Protein AF-A0A8J6A3Y2-F1 (afdb_monomer_lite)

pLDDT: mean 79.4, std 17.89, range [30.05, 97.06]

Sequence (210 aa):
MALGQNAMAAPRLRRSVAVYGQYGGHACAGSAFETQLCKPVRGCPIEEGCGERFRCFSGQCISKSLVCNGDSDCEEDSADEDKCEDVENRLSCDIDETPPNIELTGNGYNALTGKFRNRVINTKSFGGQCRKVFSGDGKHYYRLSGNILSYTFQVKINNDFNYEFYNSIWSYVKHTLTIYTSCTSESSFFKSSQSSSNSHASNMSEVLKK

Foldseek 3Di:
DPPPPPPFDWDKDADDDPDADDDPDDGDDDDRIDTHGDDDPDDDDDDDDLVQFDADPVRDTHHPLQQLQPAQPVVPHSPSNPDDPDNPVRHLDPDQAADPPQQQVQWDADPVVRDTHHGDDDFRAQNSHFAWDADPVPRDIHGGRPPDPDDDNDDDDDDDDDDDDDDDDDDDDDDDDDDDDDDDDDDDDDDDDDDDDDDPPPDDDPDPDD

Radius of gyration: 43.84 Å; chains: 1; bounding box: 78×56×135 Å

InterPro domains:
  IPR001862 Membrane attack complex component/perforin/complement C9 [PR00764] (12-28)
  IPR001862 Membrane attack complex component/perforin/complement C9 [PR00764] (54-74)
  IPR002172 Low-density lipoprotein (LDL) receptor class A repeat [PF00057] (50-84)
  IPR002172 Low-density lipoprotein (LDL) receptor class A repeat [PS50068] (49-85)
  IPR002172 Low-density lipoprotein (LDL) receptor class A repeat [SM00192] (49-86)
  IPR002172 Low-density lipoprotein (LDL) receptor class A repeat [cd00112] (54-84)
  IPR023415 Low-density lipoprotein (LDL) receptor class A, conserved site [PS01209] (61-84)
  IPR036055 LDL receptor-like superfamily [G3DSA:4.10.400.10] (51-85)
  IPR036055 LDL receptor-like superfamily [SSF57424] (43-84)

Structure (mmCIF, N/CA/C/O backbone):
data_AF-A0A8J6A3Y2-F1
#
_entry.id   AF-A0A8J6A3Y2-F1
#
loop_
_atom_site.group_PDB
_atom_site.id
_atom_site.type_symbol
_atom_site.label_atom_id
_atom_site.label_alt_id
_atom_site.label_comp_id
_atom_site.label_asym_id
_atom_site.label_entity_id
_atom_site.label_seq_id
_atom_site.pdbx_PDB_ins_code
_atom_site.Cartn_x
_atom_site.Cartn_y
_atom_site.Cartn_z
_atom_site.occupancy
_atom_site.B_iso_or_equiv
_atom_site.auth_seq_id
_atom_site.auth_comp_id
_atom_site.auth_asym_id
_atom_site.auth_atom_id
_atom_site.pdbx_PDB_model_num
ATOM 1 N N . MET A 1 1 ? 11.457 -27.244 -26.367 1.00 30.77 1 MET A N 1
ATOM 2 C CA . MET A 1 1 ? 10.493 -28.162 -25.721 1.00 30.77 1 MET A CA 1
ATOM 3 C C . MET A 1 1 ? 10.001 -27.496 -24.447 1.00 30.77 1 MET A C 1
ATOM 5 O O . MET A 1 1 ? 10.676 -27.575 -23.432 1.00 30.77 1 MET A O 1
ATOM 9 N N . ALA A 1 2 ? 8.889 -26.763 -24.518 1.00 30.05 2 ALA A N 1
ATOM 10 C CA . ALA A 1 2 ? 8.228 -26.266 -23.318 1.00 30.05 2 ALA A CA 1
ATOM 11 C C . ALA A 1 2 ? 7.425 -27.431 -22.735 1.00 30.05 2 ALA A C 1
ATOM 13 O O . ALA A 1 2 ? 6.506 -27.937 -23.379 1.00 30.05 2 ALA A O 1
ATOM 14 N N . LEU A 1 3 ? 7.829 -27.909 -21.560 1.00 31.86 3 LEU A N 1
ATOM 15 C CA . LEU A 1 3 ? 7.030 -28.834 -20.768 1.00 31.86 3 LEU A CA 1
ATOM 16 C C . LEU A 1 3 ? 5.742 -28.097 -20.398 1.00 31.86 3 LEU A C 1
ATOM 18 O O . LEU A 1 3 ? 5.754 -27.213 -19.546 1.00 31.86 3 LEU A O 1
ATOM 22 N N . GLY A 1 4 ? 4.653 -28.426 -21.092 1.00 35.88 4 GLY A N 1
ATOM 23 C CA . GLY A 1 4 ? 3.316 -27.966 -20.752 1.00 35.88 4 GLY A CA 1
ATOM 24 C C . GLY A 1 4 ? 2.972 -28.470 -19.359 1.00 35.88 4 GLY A C 1
ATOM 25 O O . GLY A 1 4 ? 2.573 -29.621 -19.187 1.00 35.88 4 GLY A O 1
ATOM 26 N N . GLN A 1 5 ? 3.171 -27.622 -18.355 1.00 39.22 5 GLN A N 1
ATOM 27 C CA . GLN A 1 5 ? 2.603 -27.833 -17.038 1.00 39.22 5 GLN A CA 1
ATOM 28 C C . GLN A 1 5 ? 1.090 -27.750 -17.219 1.00 39.22 5 GLN A C 1
ATOM 30 O O . GLN A 1 5 ? 0.527 -26.668 -17.371 1.00 39.22 5 GLN A O 1
ATOM 35 N N . ASN A 1 6 ? 0.438 -28.911 -17.283 1.00 41.56 6 ASN A N 1
ATOM 36 C CA . ASN A 1 6 ? -1.011 -29.006 -17.215 1.00 41.56 6 ASN A CA 1
ATOM 37 C C . ASN A 1 6 ? -1.435 -28.427 -15.863 1.00 41.56 6 ASN A C 1
ATOM 39 O O . ASN A 1 6 ? -1.425 -29.128 -14.851 1.00 41.56 6 ASN A O 1
ATOM 43 N N . ALA A 1 7 ? -1.766 -27.136 -15.844 1.00 51.19 7 ALA A N 1
ATOM 44 C CA . ALA A 1 7 ? -2.382 -26.478 -14.709 1.00 51.19 7 ALA A CA 1
ATOM 45 C C . ALA A 1 7 ? -3.742 -27.145 -14.486 1.00 51.19 7 ALA A C 1
ATOM 47 O O . ALA A 1 7 ? -4.735 -26.863 -15.157 1.00 51.19 7 ALA A O 1
ATOM 48 N N . MET A 1 8 ? -3.754 -28.128 -13.593 1.00 53.56 8 MET A N 1
ATOM 49 C CA . MET A 1 8 ? -4.934 -28.916 -13.295 1.00 53.56 8 MET A CA 1
ATOM 50 C C . MET A 1 8 ? -5.845 -28.047 -12.430 1.00 53.56 8 MET A C 1
ATOM 52 O O . MET A 1 8 ? -5.637 -27.900 -11.227 1.00 53.56 8 MET A O 1
ATOM 56 N N . ALA A 1 9 ? -6.827 -27.405 -13.061 1.00 60.16 9 ALA 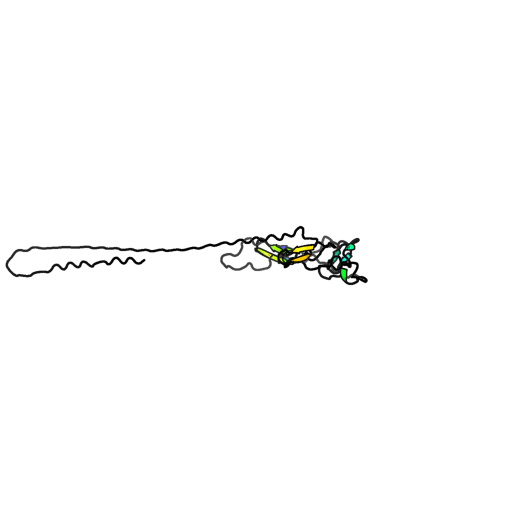A N 1
ATOM 57 C CA . ALA A 1 9 ? -7.891 -26.737 -12.330 1.00 60.16 9 ALA A CA 1
ATOM 58 C C . ALA A 1 9 ? -8.601 -27.792 -11.473 1.00 60.16 9 ALA A C 1
ATOM 60 O O . ALA A 1 9 ? -9.009 -28.829 -11.985 1.00 60.16 9 ALA A O 1
ATOM 61 N N . ALA A 1 10 ? -8.716 -27.551 -10.172 1.00 67.38 10 ALA A N 1
ATOM 62 C CA . ALA A 1 10 ? -9.377 -28.455 -9.242 1.00 67.38 10 ALA A CA 1
ATOM 63 C C . ALA A 1 10 ? -10.645 -27.769 -8.705 1.00 67.38 10 ALA A C 1
ATOM 65 O O . ALA A 1 10 ? -10.548 -26.641 -8.206 1.00 67.38 10 ALA A O 1
ATOM 66 N N . PRO A 1 11 ? -11.847 -28.366 -8.823 1.00 78.00 11 PRO A N 1
ATOM 67 C CA . PRO A 1 11 ? -13.068 -27.813 -8.268 1.00 78.00 11 PRO A CA 1
ATOM 68 C C . PRO A 1 11 ? -12.898 -27.642 -6.769 1.00 78.00 11 PRO A C 1
ATOM 70 O O . PRO A 1 11 ? -12.490 -28.558 -6.052 1.00 78.00 11 PRO A O 1
ATOM 73 N N . ARG A 1 12 ? -13.242 -26.442 -6.313 1.00 85.69 12 ARG A N 1
ATOM 74 C CA . ARG A 1 12 ? -13.223 -26.083 -4.906 1.00 85.69 12 ARG A CA 1
ATOM 75 C C . ARG A 1 12 ? -14.655 -26.081 -4.392 1.00 85.69 12 ARG A C 1
ATOM 77 O O . ARG A 1 12 ? -15.399 -25.125 -4.615 1.00 85.69 12 ARG A O 1
ATOM 84 N N . LEU A 1 13 ? -15.049 -27.163 -3.729 1.00 90.25 13 LEU A N 1
ATOM 85 C CA . LEU A 1 13 ? -16.330 -27.244 -3.036 1.00 90.25 13 LEU A CA 1
ATOM 86 C C . LEU A 1 13 ? -16.262 -26.332 -1.811 1.00 90.25 13 LEU A C 1
ATOM 88 O O . LEU A 1 13 ? -15.322 -26.407 -1.019 1.00 90.25 13 LEU A O 1
ATOM 92 N N . ARG A 1 14 ? -17.240 -25.435 -1.674 1.00 94.19 14 ARG A N 1
ATOM 93 C CA . ARG A 1 14 ? -17.360 -24.520 -0.532 1.00 94.19 14 ARG A CA 1
ATOM 94 C C . ARG A 1 14 ? -18.538 -24.942 0.333 1.00 94.19 14 ARG A C 1
ATOM 96 O O . ARG A 1 14 ? -19.601 -25.252 -0.200 1.00 94.19 14 ARG A O 1
ATOM 103 N N . ARG A 1 15 ? -18.374 -24.882 1.652 1.00 93.00 15 ARG A N 1
ATOM 104 C CA . ARG A 1 15 ? -19.479 -25.023 2.611 1.00 93.00 15 ARG A CA 1
ATOM 105 C C . ARG A 1 15 ? -19.670 -23.736 3.404 1.00 93.00 15 ARG A C 1
ATOM 107 O O . ARG A 1 15 ? -18.708 -23.023 3.676 1.00 93.00 15 ARG A O 1
ATOM 114 N N . SER A 1 16 ? -20.910 -23.445 3.776 1.00 94.00 16 SER A N 1
ATOM 115 C CA . SER A 1 16 ? -21.261 -22.331 4.658 1.00 94.00 16 SER A CA 1
ATOM 116 C C . SER A 1 16 ? -21.532 -22.835 6.070 1.00 94.00 16 SER A C 1
ATOM 118 O O . SER A 1 16 ? -22.144 -23.886 6.252 1.00 94.00 16 SER A O 1
ATOM 120 N N . VAL A 1 17 ? -21.114 -22.066 7.070 1.00 93.88 17 VAL A N 1
ATOM 121 C CA . VAL A 1 17 ? -21.450 -22.329 8.471 1.00 93.88 17 VAL A CA 1
ATOM 122 C C . VAL A 1 17 ? -22.787 -21.655 8.768 1.00 93.88 17 VAL A C 1
ATOM 124 O O . VAL A 1 17 ? -22.875 -20.434 8.711 1.00 93.88 17 VAL A O 1
ATOM 127 N N . ALA A 1 18 ? -23.828 -22.443 9.042 1.00 95.00 18 ALA A N 1
ATOM 128 C CA . ALA A 1 18 ? -25.162 -21.911 9.336 1.00 95.00 18 ALA A CA 1
ATOM 129 C C . ALA A 1 18 ? -25.269 -21.327 10.756 1.00 95.00 18 ALA A C 1
ATOM 131 O O . ALA A 1 18 ? -25.974 -20.346 10.967 1.00 95.00 18 ALA A O 1
ATOM 132 N N . VAL A 1 19 ? -24.561 -21.920 11.723 1.00 94.31 19 VAL A N 1
ATOM 133 C CA . VAL A 1 19 ? -24.566 -21.506 13.132 1.00 94.31 19 VAL A CA 1
ATOM 134 C C . VAL A 1 19 ? -23.129 -21.422 13.631 1.00 94.31 19 VAL A C 1
ATOM 136 O O . VAL A 1 19 ? -22.375 -22.388 13.528 1.00 94.31 19 VAL A O 1
ATOM 139 N N . TYR A 1 20 ? -22.750 -20.260 14.159 1.00 94.81 20 TYR A N 1
ATOM 140 C CA . TYR A 1 20 ? -21.414 -20.003 14.695 1.00 94.81 20 TYR A CA 1
ATOM 141 C C . TYR A 1 20 ? -21.324 -20.356 16.184 1.00 94.81 20 TYR A C 1
ATOM 143 O O . TYR A 1 20 ? -22.319 -20.303 16.906 1.00 94.81 20 TYR A O 1
ATOM 151 N N . GLY A 1 21 ? -20.117 -20.680 16.655 1.00 93.12 21 GLY A N 1
ATOM 152 C CA . GLY A 1 21 ? -19.853 -20.883 18.081 1.00 93.12 21 GLY A CA 1
ATOM 153 C C . GLY A 1 21 ? -20.021 -19.585 18.878 1.00 93.12 21 GLY A C 1
ATOM 154 O O . GLY A 1 21 ? -19.640 -18.511 18.414 1.00 93.12 21 GLY A O 1
ATOM 155 N N . GLN A 1 22 ? -20.588 -19.688 20.079 1.00 95.75 22 GLN A N 1
ATOM 156 C CA . GLN A 1 22 ? -20.826 -18.563 20.989 1.00 95.75 22 GLN A CA 1
ATOM 157 C C . GLN A 1 22 ? -20.324 -18.893 22.400 1.00 95.75 22 GLN A C 1
ATOM 159 O O . GLN A 1 22 ? -20.076 -20.056 22.716 1.00 95.75 22 GLN A O 1
ATOM 164 N N . TYR A 1 23 ? -20.168 -17.862 23.239 1.00 96.06 23 TYR A N 1
ATOM 165 C CA . TYR A 1 23 ? -19.847 -17.986 24.672 1.00 96.06 23 TYR A CA 1
ATOM 166 C C . TYR A 1 23 ? -18.602 -18.834 24.986 1.00 96.06 23 TYR A C 1
ATOM 168 O O . TYR A 1 23 ? -18.596 -19.619 25.928 1.00 96.06 23 TYR A O 1
ATOM 176 N N . GLY A 1 24 ? -17.546 -18.705 24.177 1.00 94.38 24 GLY A N 1
ATOM 177 C CA . GLY A 1 24 ? -16.316 -19.486 24.362 1.00 94.38 24 GLY A CA 1
ATOM 178 C C . GLY A 1 24 ? -16.461 -20.982 24.049 1.00 94.38 24 GLY A C 1
ATOM 179 O O . GLY A 1 24 ? -15.611 -21.768 24.454 1.00 94.38 24 GLY A O 1
ATOM 180 N N . GLY A 1 25 ? -17.523 -21.387 23.344 1.00 94.00 25 GLY A N 1
ATOM 181 C CA . GLY A 1 25 ? -17.706 -22.754 22.864 1.00 94.00 25 GLY A CA 1
ATOM 182 C C . GLY A 1 25 ? -16.681 -23.184 21.805 1.00 94.00 25 GLY A C 1
ATOM 183 O O . GLY A 1 25 ? -15.812 -22.423 21.380 1.00 94.00 25 GLY A O 1
ATOM 184 N N . HIS A 1 26 ? -16.805 -24.430 21.350 1.00 93.56 26 HIS A N 1
ATOM 185 C CA . HIS A 1 26 ? -15.865 -25.037 20.407 1.00 93.56 26 HIS A CA 1
ATOM 186 C C . HIS A 1 26 ? -15.892 -24.343 19.037 1.00 93.56 26 HIS A C 1
ATOM 188 O O . HIS A 1 26 ? -16.956 -24.058 18.482 1.00 93.56 26 HIS A O 1
ATOM 194 N N . ALA A 1 27 ? -14.709 -24.120 18.461 1.00 93.44 27 ALA A N 1
ATOM 195 C CA . ALA A 1 27 ? -14.583 -23.672 17.080 1.00 93.44 27 ALA A CA 1
ATOM 196 C C . ALA A 1 27 ? -15.071 -24.756 16.099 1.00 93.44 27 ALA A C 1
ATOM 198 O O . ALA A 1 27 ? -15.045 -25.951 16.398 1.00 93.44 27 ALA A O 1
ATOM 199 N N . CYS A 1 28 ? -15.506 -24.340 14.906 1.00 90.25 28 CYS A N 1
ATOM 200 C CA . CYS A 1 28 ? -15.940 -25.271 13.865 1.00 90.25 28 CYS A CA 1
ATOM 201 C C . CYS A 1 28 ? -14.788 -26.199 13.441 1.00 90.25 28 CYS A C 1
ATOM 203 O O . CYS A 1 28 ? -13.703 -25.725 13.107 1.00 90.25 28 CYS A O 1
ATOM 205 N N . ALA A 1 29 ? -15.041 -27.510 13.406 1.00 90.56 29 ALA A N 1
ATOM 206 C CA . ALA A 1 29 ? -14.074 -28.505 12.947 1.00 90.56 29 ALA A CA 1
ATOM 207 C C . ALA A 1 29 ? -14.117 -28.701 11.415 1.00 90.56 29 ALA A C 1
ATOM 209 O O . ALA A 1 29 ? -15.178 -28.647 10.779 1.00 90.56 29 ALA A O 1
ATOM 210 N N . GLY A 1 30 ? -12.951 -28.974 10.820 1.00 90.50 30 GLY A N 1
ATOM 211 C CA . GLY A 1 30 ? -12.766 -29.220 9.382 1.00 90.50 30 GLY A CA 1
ATOM 212 C C . GLY A 1 30 ? -12.602 -27.952 8.528 1.00 90.50 30 GLY A C 1
ATOM 213 O O . GLY A 1 30 ? -12.924 -26.843 8.950 1.00 90.50 30 GLY A O 1
ATOM 214 N N . SER A 1 31 ? -12.133 -28.103 7.287 1.00 90.69 31 SER A N 1
ATOM 215 C CA . SER A 1 31 ? -11.874 -26.983 6.368 1.00 90.69 31 SER A CA 1
ATOM 216 C C . SER A 1 31 ? -13.159 -26.397 5.770 1.00 90.69 31 SER A C 1
ATOM 218 O O . SER A 1 31 ? -14.152 -27.091 5.582 1.00 90.69 31 SER A O 1
ATOM 220 N N . ALA A 1 32 ? -13.174 -25.101 5.444 1.00 91.38 32 ALA A N 1
ATOM 221 C CA . ALA A 1 32 ? -14.302 -24.473 4.735 1.00 91.38 32 ALA A CA 1
ATOM 222 C C . ALA A 1 32 ? -14.365 -24.851 3.240 1.00 91.38 32 ALA A C 1
ATOM 224 O O . ALA A 1 32 ? -15.399 -24.686 2.590 1.00 91.38 32 ALA A O 1
ATOM 225 N N . PHE A 1 33 ? -13.247 -25.346 2.709 1.00 93.00 33 PHE A N 1
ATOM 226 C CA . PHE A 1 33 ? -13.080 -25.707 1.313 1.00 93.00 33 PHE A CA 1
ATOM 227 C C . PHE A 1 33 ? -12.541 -27.128 1.191 1.00 93.00 33 PHE A C 1
ATOM 229 O O . PHE A 1 33 ? -11.669 -27.523 1.970 1.00 93.00 33 PHE A O 1
ATOM 236 N N . GLU A 1 34 ? -13.016 -27.841 0.179 1.00 91.31 34 GLU A N 1
ATOM 237 C CA . GLU A 1 34 ? -12.504 -29.144 -0.231 1.00 91.31 34 GLU A CA 1
ATOM 238 C C . GLU A 1 34 ? -12.125 -29.085 -1.710 1.00 91.31 34 GLU A C 1
ATOM 240 O O . GLU A 1 34 ? -12.878 -28.563 -2.537 1.00 91.31 34 GLU A O 1
ATOM 245 N N . THR A 1 35 ? -10.935 -29.581 -2.029 1.00 90.50 35 THR A N 1
ATOM 246 C CA . THR A 1 35 ? -10.399 -29.592 -3.389 1.00 90.50 35 THR A CA 1
ATOM 247 C C . THR A 1 35 ? -10.459 -31.019 -3.915 1.00 90.50 35 THR A C 1
ATOM 249 O O . THR A 1 35 ? -9.878 -31.914 -3.307 1.00 90.50 35 THR A O 1
ATOM 252 N N . GLN A 1 36 ? -11.139 -31.233 -5.041 1.00 88.00 36 GLN A N 1
ATOM 253 C CA . GLN A 1 36 ? -11.224 -32.541 -5.702 1.00 88.00 36 GLN A CA 1
ATOM 254 C C . GLN A 1 36 ? -10.638 -32.477 -7.113 1.00 88.00 36 GLN A C 1
ATOM 256 O O . GLN A 1 36 ? -10.472 -31.400 -7.677 1.00 88.00 36 GLN A O 1
ATOM 261 N N . LEU A 1 37 ? -10.319 -33.630 -7.699 1.00 87.81 37 LEU A N 1
ATOM 262 C CA . LEU A 1 37 ? -9.854 -33.703 -9.085 1.00 87.81 37 LEU A CA 1
ATOM 263 C C . LEU A 1 37 ? -11.015 -33.419 -10.049 1.00 87.81 37 LEU A C 1
ATOM 265 O O . LEU A 1 37 ? -12.106 -33.960 -9.877 1.00 87.81 37 LEU A O 1
ATOM 269 N N . CYS A 1 38 ? -10.783 -32.633 -11.105 1.00 84.62 38 CYS A N 1
ATOM 270 C CA . CYS A 1 38 ? -11.718 -32.563 -12.230 1.00 84.62 38 CYS A CA 1
ATOM 271 C C . CYS A 1 38 ? -11.049 -32.730 -13.586 1.00 84.62 38 CYS A C 1
ATOM 273 O O . CYS A 1 38 ? -9.831 -32.646 -13.741 1.00 84.62 38 CYS A O 1
ATOM 275 N N . LYS A 1 39 ? -11.911 -32.953 -14.580 1.00 88.50 39 LYS A N 1
ATOM 276 C CA . LYS A 1 39 ? -11.564 -32.853 -15.991 1.00 88.50 39 LYS A CA 1
ATOM 277 C C . LYS A 1 39 ? -11.806 -31.409 -16.453 1.00 88.50 39 LYS A C 1
ATOM 279 O O . LYS A 1 39 ? -12.947 -30.949 -16.359 1.00 88.50 39 LYS A O 1
ATOM 284 N N . PRO A 1 40 ? -10.779 -30.693 -16.939 1.00 85.44 40 PRO A N 1
ATOM 285 C CA . PRO A 1 40 ? -10.941 -29.325 -17.415 1.00 85.44 40 PRO A CA 1
ATOM 286 C C . PRO A 1 40 ? -11.812 -29.302 -18.679 1.00 85.44 40 PRO A C 1
ATOM 288 O O . PRO A 1 40 ? -11.522 -29.988 -19.655 1.00 85.44 40 PRO A O 1
ATOM 291 N N . VAL A 1 41 ? -12.893 -28.517 -18.651 1.00 87.75 41 VAL A N 1
ATOM 292 C CA . VAL A 1 41 ? -13.810 -28.333 -19.799 1.00 87.75 41 VAL A CA 1
ATOM 293 C C . VAL A 1 41 ? -13.362 -27.174 -20.692 1.00 87.75 41 VAL A C 1
ATOM 295 O O . VAL A 1 41 ? -13.608 -27.174 -21.894 1.00 87.75 41 VAL A O 1
ATOM 298 N N . ARG A 1 42 ? -12.703 -26.171 -20.104 1.00 87.25 42 ARG A N 1
ATOM 299 C CA . ARG A 1 42 ? -12.146 -25.008 -20.801 1.00 87.25 42 ARG A CA 1
ATOM 300 C C . ARG A 1 42 ? -10.630 -25.020 -20.656 1.00 87.25 42 ARG A C 1
ATOM 302 O O . ARG A 1 42 ? -10.124 -25.421 -19.609 1.00 87.25 42 ARG A O 1
ATOM 309 N N . GLY A 1 43 ? -9.936 -24.576 -21.700 1.00 86.00 43 GLY A N 1
ATOM 310 C CA . GLY A 1 43 ? -8.495 -24.347 -21.641 1.00 86.00 43 GLY A CA 1
ATOM 311 C C . GLY A 1 43 ? -8.147 -23.252 -20.635 1.00 86.00 43 GLY A C 1
ATOM 312 O O . GLY A 1 43 ? -8.980 -22.400 -20.313 1.00 86.00 43 GLY A O 1
ATOM 313 N N . CYS A 1 44 ? -6.915 -23.285 -20.135 1.00 85.69 44 CYS A N 1
ATOM 314 C CA . CYS A 1 44 ? -6.387 -22.209 -19.308 1.00 85.69 44 CYS A CA 1
ATOM 315 C C . CYS A 1 44 ? -6.285 -20.920 -20.139 1.00 85.69 44 CYS A C 1
ATOM 317 O O . CYS A 1 44 ? -5.952 -20.999 -21.327 1.00 85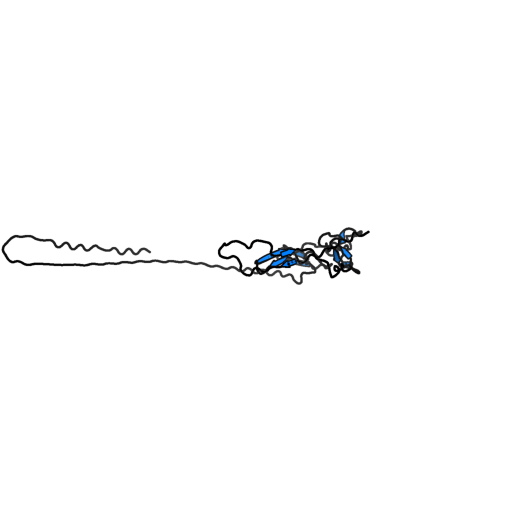.69 44 CYS A O 1
ATOM 319 N N . PRO A 1 45 ? -6.563 -19.746 -19.545 1.00 87.00 45 PRO A N 1
ATOM 320 C CA . PRO A 1 45 ? -6.274 -18.486 -20.211 1.00 87.00 45 PRO A CA 1
ATOM 321 C C . PRO A 1 45 ? -4.773 -18.431 -20.505 1.00 87.00 45 PRO A C 1
ATOM 323 O O . PRO A 1 45 ? -3.951 -18.717 -19.635 1.00 87.00 45 PRO A O 1
ATOM 326 N N . ILE A 1 46 ? -4.433 -18.124 -21.752 1.00 86.50 46 ILE A N 1
ATOM 327 C CA . ILE A 1 46 ? -3.051 -17.871 -22.149 1.00 86.50 46 ILE A CA 1
ATOM 328 C C . ILE A 1 46 ? -2.700 -16.484 -21.615 1.00 86.50 46 ILE A C 1
ATOM 330 O O . ILE A 1 46 ? -3.543 -15.586 -21.665 1.00 86.50 46 ILE A O 1
ATOM 334 N N . GLU A 1 47 ? -1.489 -16.313 -21.092 1.00 79.94 47 GLU A N 1
ATOM 335 C CA . GLU A 1 47 ? -1.035 -14.987 -20.681 1.00 79.94 47 GLU A CA 1
ATOM 336 C C . GLU A 1 47 ? -1.080 -14.025 -21.867 1.00 79.94 47 GLU A C 1
ATOM 338 O O . GLU A 1 47 ? -0.620 -14.346 -22.969 1.00 79.94 47 GLU A O 1
ATOM 343 N N . GLU A 1 48 ? -1.653 -12.845 -21.640 1.00 77.38 48 GLU A N 1
ATOM 344 C CA . GLU A 1 48 ? -1.638 -11.786 -22.635 1.00 77.38 48 GLU A CA 1
ATOM 345 C C . GLU A 1 48 ? -0.186 -11.421 -22.948 1.00 77.38 48 GLU A C 1
ATOM 347 O O . GLU A 1 48 ? 0.640 -11.199 -22.061 1.00 77.38 48 GLU A O 1
ATOM 352 N N . GLY A 1 49 ? 0.143 -11.391 -24.238 1.00 81.44 49 GLY A N 1
ATOM 353 C CA . GLY A 1 49 ? 1.458 -10.954 -24.675 1.00 81.44 49 GLY A CA 1
ATOM 354 C C . GLY A 1 49 ? 1.696 -9.498 -24.279 1.00 81.44 49 GLY A C 1
ATOM 355 O O . GLY A 1 49 ? 0.797 -8.664 -24.347 1.00 81.44 49 GLY A O 1
ATOM 356 N N . CYS A 1 50 ? 2.944 -9.171 -23.949 1.00 87.69 50 CYS A N 1
ATOM 357 C CA . CYS A 1 50 ? 3.353 -7.811 -23.591 1.00 87.69 50 CYS A CA 1
ATOM 358 C C . CYS A 1 50 ? 3.235 -6.802 -24.757 1.00 87.69 50 CYS A C 1
ATOM 360 O O . CYS A 1 50 ? 3.425 -5.605 -24.564 1.00 87.69 50 CYS A O 1
ATOM 362 N N . GLY A 1 51 ? 2.914 -7.255 -25.976 1.00 88.75 51 GLY A N 1
ATOM 363 C CA . GLY A 1 51 ? 2.827 -6.410 -27.168 1.00 88.75 51 GLY A CA 1
ATOM 364 C C . GLY A 1 51 ? 4.114 -5.610 -27.378 1.00 88.75 51 GLY A C 1
ATOM 365 O O . GLY A 1 51 ? 5.206 -6.170 -27.368 1.00 88.75 51 GLY A O 1
ATOM 366 N N . GLU A 1 52 ? 3.976 -4.289 -27.506 1.00 88.56 52 GLU A N 1
ATOM 367 C CA . GLU A 1 52 ? 5.093 -3.345 -27.649 1.00 88.56 52 GLU A CA 1
ATOM 368 C C . GLU A 1 52 ? 5.676 -2.847 -26.311 1.00 88.56 52 GLU A C 1
ATOM 370 O O . GLU A 1 52 ? 6.424 -1.869 -26.298 1.00 88.56 52 GLU A O 1
ATOM 375 N N . ARG A 1 53 ? 5.333 -3.469 -25.179 1.00 92.19 53 ARG A N 1
ATOM 376 C CA . ARG A 1 53 ? 5.841 -3.120 -23.840 1.00 92.19 53 ARG A CA 1
ATOM 377 C C . ARG A 1 53 ? 7.066 -3.957 -23.465 1.00 92.19 53 ARG A C 1
ATOM 379 O O . ARG A 1 53 ? 7.322 -5.005 -24.056 1.00 92.19 53 ARG A O 1
ATOM 386 N N . PHE A 1 54 ? 7.834 -3.480 -22.490 1.00 90.81 54 PHE A N 1
ATOM 387 C CA . PHE A 1 54 ? 8.946 -4.227 -21.905 1.00 90.81 54 PHE A CA 1
ATOM 388 C C . PHE A 1 54 ? 8.416 -5.199 -20.846 1.00 90.81 54 PHE A C 1
ATOM 390 O O . PHE A 1 54 ? 7.555 -4.828 -20.046 1.00 90.81 54 PHE A O 1
ATOM 397 N N . ARG A 1 55 ? 8.905 -6.444 -20.862 1.00 91.62 55 ARG A N 1
ATOM 398 C CA . ARG A 1 55 ? 8.469 -7.512 -19.954 1.00 91.62 55 ARG A CA 1
ATOM 399 C C . ARG A 1 55 ? 9.497 -7.699 -18.838 1.00 91.62 55 ARG A C 1
ATOM 401 O O . ARG A 1 55 ? 10.613 -8.129 -19.116 1.00 91.62 55 ARG A O 1
ATOM 408 N N . CYS A 1 56 ? 9.083 -7.442 -17.601 1.00 90.06 56 CYS A N 1
ATOM 409 C CA . CYS A 1 56 ? 9.842 -7.748 -16.390 1.00 90.06 56 CYS A CA 1
ATOM 410 C C . CYS A 1 56 ? 9.933 -9.267 -16.160 1.00 90.06 56 CYS A C 1
ATOM 412 O O . CYS A 1 56 ? 9.118 -10.036 -16.681 1.00 90.06 56 CYS A O 1
ATOM 414 N N . PHE A 1 57 ? 10.884 -9.709 -15.334 1.00 88.06 57 PHE A N 1
ATOM 415 C CA . PHE A 1 57 ? 11.039 -11.128 -14.999 1.00 88.06 57 PHE A CA 1
ATOM 416 C C . PHE A 1 57 ? 9.839 -11.680 -14.202 1.00 88.06 57 PHE A C 1
ATOM 418 O O . PHE A 1 57 ? 9.356 -12.768 -14.515 1.00 88.06 57 PHE A O 1
ATOM 425 N N . SER A 1 58 ? 9.259 -10.867 -13.314 1.00 86.44 58 SER A N 1
ATOM 426 C CA . SER A 1 58 ? 7.966 -11.103 -12.647 1.00 86.44 58 SER A CA 1
ATOM 427 C C . SER A 1 58 ? 6.765 -11.307 -13.590 1.00 86.44 58 SER A C 1
ATOM 429 O O . SER A 1 58 ? 5.711 -11.782 -13.170 1.00 86.44 58 SER A O 1
ATOM 431 N N . GLY A 1 59 ? 6.893 -10.949 -14.873 1.00 87.75 59 GLY A N 1
ATOM 432 C CA . GLY A 1 59 ? 5.814 -10.998 -15.863 1.00 87.75 59 GLY A CA 1
ATOM 433 C C . GLY A 1 59 ? 5.035 -9.689 -16.025 1.00 87.75 59 GLY A C 1
ATOM 434 O O . GLY A 1 59 ? 4.185 -9.607 -16.911 1.00 87.75 59 GLY A O 1
ATOM 435 N N . GLN A 1 60 ? 5.342 -8.652 -15.237 1.00 89.19 60 GLN A N 1
ATOM 436 C CA . GLN A 1 60 ? 4.761 -7.316 -15.399 1.00 89.19 60 GLN A CA 1
ATOM 437 C C . GLN A 1 60 ? 5.209 -6.656 -16.712 1.00 89.19 60 GLN A C 1
ATOM 439 O O . GLN A 1 60 ? 6.346 -6.812 -17.156 1.00 89.19 60 GLN A O 1
ATOM 444 N N . CYS A 1 61 ? 4.301 -5.903 -17.332 1.00 91.31 61 CYS A N 1
ATOM 445 C CA . CYS A 1 61 ? 4.529 -5.222 -18.602 1.00 91.31 61 CYS A CA 1
ATOM 446 C C . CYS A 1 61 ? 4.523 -3.705 -18.430 1.00 91.31 61 CYS A C 1
ATOM 448 O O . CYS A 1 61 ? 3.472 -3.123 -18.154 1.00 91.31 61 CYS A O 1
ATOM 450 N N . ILE A 1 62 ? 5.668 -3.066 -18.663 1.00 90.50 62 ILE A N 1
ATOM 451 C CA . ILE A 1 62 ? 5.863 -1.619 -18.498 1.00 90.50 62 ILE A CA 1
ATOM 452 C C . ILE A 1 62 ? 6.141 -0.924 -19.837 1.00 90.50 62 ILE A C 1
ATOM 454 O O . ILE A 1 62 ? 6.505 -1.548 -20.835 1.00 90.50 62 ILE A O 1
ATOM 458 N N . SER A 1 63 ? 5.941 0.392 -19.896 1.00 91.19 63 SER A N 1
ATOM 459 C CA . SER A 1 63 ? 6.251 1.159 -21.108 1.00 91.19 63 SER A CA 1
ATOM 460 C C . SER A 1 63 ? 7.750 1.110 -21.418 1.00 91.19 63 SER A C 1
ATOM 462 O O . SER A 1 63 ? 8.568 1.249 -20.518 1.00 91.19 63 SER A O 1
ATOM 464 N N . LYS A 1 64 ? 8.120 1.012 -22.703 1.00 89.38 64 LYS A N 1
ATOM 465 C CA . LYS A 1 64 ? 9.527 1.096 -23.148 1.0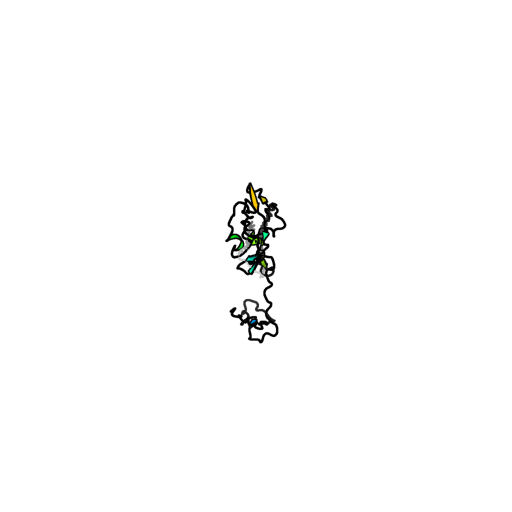0 89.38 64 LYS A CA 1
ATOM 466 C C . LYS A 1 64 ? 10.205 2.415 -22.745 1.00 89.38 64 LYS A C 1
ATOM 468 O O . LYS A 1 64 ? 11.422 2.465 -22.665 1.00 89.38 64 LYS A O 1
ATOM 473 N N . SER A 1 65 ? 9.426 3.470 -22.494 1.00 88.00 65 SER A N 1
ATOM 474 C CA . SER A 1 65 ? 9.924 4.767 -22.011 1.00 88.00 65 SER A CA 1
ATOM 475 C C . SER A 1 65 ? 10.432 4.746 -20.567 1.00 88.00 65 SER A C 1
ATOM 477 O O . SER A 1 65 ? 11.017 5.730 -20.135 1.00 88.00 65 SER A O 1
ATOM 479 N N . LEU A 1 66 ? 10.134 3.683 -19.818 1.00 89.44 66 LEU A N 1
ATOM 480 C CA . LEU A 1 66 ? 10.527 3.508 -18.421 1.00 89.44 66 LEU A CA 1
ATOM 481 C C . LEU A 1 66 ? 11.780 2.640 -18.268 1.00 89.44 66 LEU A C 1
ATOM 483 O O . LEU A 1 66 ? 12.232 2.425 -17.165 1.00 89.44 66 LEU A O 1
ATOM 487 N N . VAL A 1 67 ? 12.336 2.132 -19.369 1.00 90.19 67 VAL A N 1
ATOM 488 C CA . VAL A 1 67 ? 13.541 1.300 -19.326 1.00 90.19 67 VAL A CA 1
ATOM 489 C C . VAL A 1 67 ? 14.769 2.201 -19.225 1.00 90.19 67 VAL A C 1
ATOM 491 O O . VAL A 1 67 ? 14.922 3.105 -20.055 1.00 90.19 67 VAL A O 1
ATOM 494 N N . CYS A 1 68 ? 15.667 1.908 -18.285 1.00 88.94 68 CYS A N 1
ATOM 495 C CA . CYS A 1 68 ? 16.890 2.669 -18.039 1.00 88.94 68 CYS A CA 1
ATOM 496 C C . CYS A 1 68 ? 16.633 4.140 -17.690 1.00 88.94 68 CYS A C 1
ATOM 498 O O . CYS A 1 68 ? 17.342 5.019 -18.192 1.00 88.94 68 CYS A O 1
ATOM 500 N N . ASN A 1 69 ? 15.599 4.419 -16.896 1.00 85.94 69 ASN A N 1
ATOM 501 C CA . ASN A 1 69 ? 15.274 5.773 -16.433 1.00 85.94 69 ASN A CA 1
ATOM 502 C C . ASN A 1 69 ? 15.821 6.066 -15.020 1.00 85.94 69 ASN A C 1
ATOM 504 O O . ASN A 1 69 ? 15.634 7.177 -14.511 1.00 85.94 69 ASN A O 1
ATOM 508 N N . GLY A 1 70 ? 16.508 5.097 -14.405 1.00 84.75 70 GLY A N 1
ATOM 509 C CA . GLY A 1 70 ? 17.039 5.176 -13.048 1.00 84.75 70 GLY A CA 1
ATOM 510 C C . GLY A 1 70 ? 16.024 4.878 -11.944 1.00 84.75 70 GLY A C 1
ATOM 511 O O . GLY A 1 70 ? 16.384 4.981 -10.773 1.00 84.75 70 GLY A O 1
ATOM 512 N N . ASP A 1 71 ? 14.785 4.522 -12.291 1.00 87.50 71 ASP A N 1
ATOM 513 C CA . ASP A 1 71 ? 13.729 4.153 -11.352 1.00 87.50 71 ASP A CA 1
ATOM 514 C C . ASP A 1 71 ? 13.473 2.641 -11.417 1.00 87.50 71 ASP A C 1
ATOM 516 O O . ASP A 1 71 ? 13.517 2.034 -12.476 1.00 87.50 71 ASP A O 1
ATOM 520 N N . SER A 1 72 ? 13.157 2.016 -10.281 1.00 87.62 72 SER A N 1
ATOM 521 C CA . SER A 1 72 ? 12.720 0.613 -10.259 1.00 87.62 72 SER A CA 1
ATOM 522 C C . SER A 1 72 ? 11.227 0.535 -10.597 1.00 87.62 72 SER A C 1
ATOM 524 O O . SER A 1 72 ? 10.365 0.625 -9.711 1.00 87.62 72 SER A O 1
ATOM 526 N N . ASP A 1 73 ? 10.902 0.402 -11.884 1.00 88.94 73 ASP A N 1
ATOM 527 C CA . ASP A 1 73 ? 9.531 0.218 -12.363 1.00 88.94 73 ASP A CA 1
ATOM 528 C C . ASP A 1 73 ? 9.146 -1.276 -12.443 1.00 88.94 73 ASP A C 1
ATOM 530 O O . ASP A 1 73 ? 7.963 -1.611 -12.298 1.00 88.94 73 ASP A O 1
ATOM 534 N N . CYS A 1 74 ? 10.114 -2.197 -12.567 1.00 88.88 74 CYS A N 1
ATOM 535 C CA . CYS A 1 74 ? 9.886 -3.635 -12.366 1.00 88.88 74 CYS A CA 1
ATOM 536 C C . CYS A 1 74 ? 9.879 -4.006 -10.869 1.00 88.88 74 CYS A C 1
ATOM 538 O O . CYS A 1 74 ? 10.908 -4.355 -10.296 1.00 88.88 74 CYS A O 1
ATOM 540 N N . GLU A 1 75 ? 8.687 -4.009 -10.264 1.00 81.19 75 GLU A N 1
ATOM 541 C CA . GLU A 1 75 ? 8.432 -4.063 -8.811 1.00 81.19 75 GLU A CA 1
ATOM 542 C C . GLU A 1 75 ? 9.258 -5.029 -7.954 1.00 81.19 75 GLU A C 1
ATOM 544 O O . GLU A 1 75 ? 9.540 -4.707 -6.797 1.00 81.19 75 GLU A O 1
ATOM 549 N N . GLU A 1 76 ? 9.546 -6.225 -8.465 1.00 77.62 76 GLU A N 1
ATOM 550 C CA . GLU A 1 76 ? 10.212 -7.294 -7.710 1.00 77.62 76 GLU A CA 1
ATOM 551 C C . GLU A 1 76 ? 11.693 -7.448 -8.067 1.00 77.62 76 GLU A C 1
ATOM 553 O O . GLU A 1 76 ? 12.479 -7.832 -7.203 1.00 77.62 76 GLU A O 1
ATOM 558 N N . ASP A 1 77 ? 12.077 -7.116 -9.303 1.00 82.69 77 ASP A N 1
ATOM 559 C CA . ASP A 1 77 ? 13.347 -7.568 -9.880 1.00 82.69 77 ASP A CA 1
ATOM 560 C C . ASP A 1 77 ? 14.236 -6.433 -10.410 1.00 82.69 77 ASP A C 1
ATOM 562 O O . ASP A 1 77 ? 15.399 -6.688 -10.701 1.00 82.69 77 ASP A O 1
ATOM 566 N N . SER A 1 78 ? 13.717 -5.207 -10.578 1.00 85.38 78 SER A N 1
ATOM 567 C CA . SER A 1 78 ? 14.436 -4.069 -11.198 1.00 85.38 78 SER A CA 1
ATOM 568 C C . SER A 1 78 ? 15.087 -4.389 -12.557 1.00 85.38 78 SER A C 1
ATOM 570 O O . SER A 1 78 ? 16.080 -3.780 -12.953 1.00 85.38 78 SER A O 1
ATOM 572 N N . ALA A 1 79 ? 14.530 -5.363 -13.284 1.00 89.19 79 ALA A N 1
ATOM 573 C CA . ALA A 1 79 ? 15.078 -5.877 -14.541 1.00 89.19 79 ALA A CA 1
ATOM 574 C C . ALA A 1 79 ? 15.121 -4.832 -15.678 1.00 89.19 79 ALA A C 1
ATOM 576 O O . ALA A 1 79 ? 15.767 -5.042 -16.705 1.00 89.19 79 ALA A O 1
ATOM 577 N N . ASP A 1 80 ? 14.395 -3.732 -15.516 1.00 88.06 80 ASP A N 1
ATOM 578 C CA . ASP A 1 80 ? 14.394 -2.545 -16.364 1.00 88.06 80 ASP A CA 1
ATOM 579 C C . ASP A 1 80 ? 15.693 -1.728 -16.290 1.00 88.06 80 ASP A C 1
ATOM 581 O O . ASP A 1 80 ? 16.011 -1.030 -17.253 1.00 88.06 80 ASP A O 1
ATOM 585 N N . GLU A 1 81 ? 16.486 -1.895 -15.227 1.00 88.56 81 GLU A N 1
ATOM 586 C CA . GLU A 1 81 ? 17.706 -1.117 -14.968 1.00 88.56 81 GLU A CA 1
ATOM 587 C C . GLU A 1 81 ? 19.014 -1.935 -15.107 1.00 88.56 81 GLU A C 1
ATOM 589 O O . GLU A 1 81 ? 20.115 -1.399 -14.988 1.00 88.56 81 GLU A O 1
ATOM 594 N N . ASP A 1 82 ? 18.937 -3.235 -15.419 1.00 84.75 82 ASP A N 1
ATOM 595 C CA . ASP A 1 82 ? 20.098 -4.150 -15.407 1.00 84.75 82 ASP A CA 1
ATOM 596 C C . ASP A 1 82 ? 21.099 -3.964 -16.569 1.00 84.75 82 ASP A C 1
ATOM 598 O O . ASP A 1 82 ? 22.255 -4.385 -16.477 1.00 84.75 82 ASP A O 1
ATOM 602 N N . LYS A 1 83 ? 20.671 -3.408 -17.712 1.00 82.38 83 LYS A N 1
ATOM 603 C CA . LYS A 1 83 ? 21.474 -3.345 -18.958 1.00 82.38 83 LYS A CA 1
ATOM 604 C C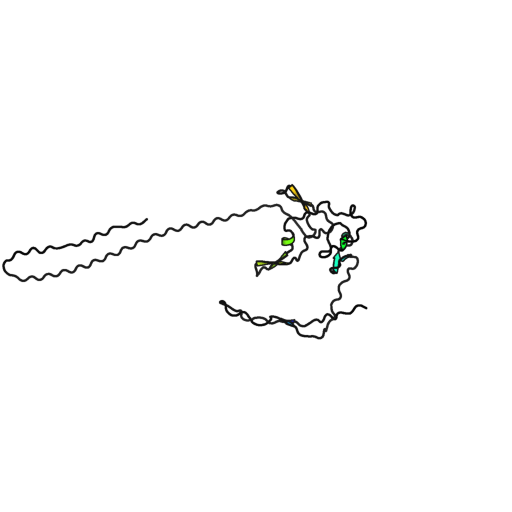 . LYS A 1 83 ? 21.516 -1.948 -19.568 1.00 82.38 83 LYS A C 1
ATOM 606 O O . LYS A 1 83 ? 21.259 -1.764 -20.759 1.00 82.38 83 LYS A O 1
ATOM 611 N N . CYS A 1 84 ? 21.849 -0.966 -18.745 1.00 84.81 84 CYS A N 1
ATOM 612 C CA . CYS A 1 84 ? 21.911 0.430 -19.152 1.00 84.81 84 CYS A CA 1
ATOM 613 C C . CYS A 1 84 ? 23.365 0.839 -19.425 1.00 84.81 84 CYS A C 1
ATOM 615 O O . CYS A 1 84 ? 24.165 0.955 -18.504 1.00 84.81 84 CYS A O 1
ATOM 617 N N . GLU A 1 85 ? 23.716 1.035 -20.701 1.00 77.12 85 GLU A N 1
ATOM 618 C CA . GLU A 1 85 ? 25.083 1.410 -21.111 1.00 77.12 85 GLU A CA 1
ATOM 619 C C . GLU A 1 85 ? 25.426 2.884 -20.795 1.00 77.12 85 GLU A C 1
ATOM 621 O O . GLU A 1 85 ? 26.599 3.198 -20.634 1.00 77.12 85 GLU A O 1
ATOM 626 N N . ASP A 1 86 ? 24.421 3.754 -20.601 1.00 68.38 86 ASP A N 1
ATOM 627 C CA . ASP A 1 86 ? 24.577 5.179 -20.260 1.00 68.38 86 ASP A CA 1
ATOM 628 C C . ASP A 1 86 ? 23.526 5.615 -19.217 1.00 68.38 86 ASP A C 1
ATOM 630 O O . ASP A 1 86 ? 22.385 5.932 -19.568 1.00 68.38 86 ASP A O 1
ATOM 634 N N . VAL A 1 87 ? 23.888 5.627 -17.929 1.00 63.91 87 VAL A N 1
ATOM 635 C CA . VAL A 1 87 ? 22.949 5.926 -16.824 1.00 63.91 87 VAL A CA 1
ATOM 636 C C . VAL A 1 87 ? 22.769 7.437 -16.611 1.00 63.91 87 VAL A C 1
ATOM 638 O O . VAL A 1 87 ? 21.664 7.899 -16.352 1.00 63.91 87 VAL A O 1
ATOM 641 N N . GLU A 1 88 ? 23.819 8.246 -16.787 1.00 60.06 88 GLU A N 1
ATOM 642 C CA . GLU A 1 88 ? 23.800 9.647 -16.323 1.00 60.06 88 GLU A CA 1
ATOM 643 C C . GLU A 1 88 ? 22.896 10.593 -17.127 1.00 60.06 88 GLU A C 1
ATOM 645 O O . GLU A 1 88 ? 22.421 11.588 -16.589 1.00 60.06 88 GLU A O 1
ATOM 650 N N . ASN A 1 89 ? 22.611 10.293 -18.398 1.00 61.03 89 ASN A N 1
ATOM 651 C CA . ASN A 1 89 ? 21.817 11.180 -19.261 1.00 61.03 89 ASN A CA 1
ATOM 652 C C . ASN A 1 89 ? 20.334 10.770 -19.360 1.00 61.03 89 ASN A C 1
ATOM 654 O O . ASN A 1 89 ? 19.581 11.354 -20.140 1.00 61.03 89 ASN A O 1
ATOM 658 N N . ARG A 1 90 ? 19.922 9.731 -18.617 1.00 68.88 90 ARG A N 1
ATOM 659 C CA . ARG A 1 90 ? 18.563 9.160 -18.659 1.00 68.88 90 ARG A CA 1
ATOM 660 C C . ARG A 1 90 ? 17.833 9.169 -17.317 1.00 68.88 90 ARG A C 1
ATOM 662 O O . ARG A 1 90 ? 16.664 8.797 -17.282 1.00 68.88 90 ARG A O 1
ATOM 669 N N . LEU A 1 91 ? 18.486 9.628 -16.248 1.00 77.31 91 LEU A N 1
ATOM 670 C CA . LEU A 1 91 ? 17.877 9.745 -14.924 1.00 77.31 91 LEU A CA 1
ATOM 671 C C . LEU A 1 91 ? 16.615 10.616 -14.981 1.00 77.31 91 LEU A C 1
ATOM 673 O O . LEU A 1 91 ? 16.656 11.764 -15.428 1.00 77.31 91 LEU A O 1
ATOM 677 N N . SER A 1 92 ? 15.493 10.088 -14.487 1.00 79.56 92 SER A N 1
ATOM 678 C CA . SER A 1 92 ? 14.236 10.840 -14.440 1.00 79.56 92 SER A CA 1
ATOM 679 C C . SER A 1 92 ? 14.270 11.984 -13.417 1.00 79.56 92 SER A C 1
ATOM 681 O O . SER A 1 92 ? 13.516 12.949 -13.576 1.00 79.56 92 SER A O 1
ATOM 683 N N . CYS A 1 93 ? 15.079 11.877 -12.359 1.00 83.88 93 CYS A N 1
ATOM 684 C CA . CYS A 1 93 ? 15.155 12.841 -11.262 1.00 83.88 93 CYS A CA 1
ATOM 685 C C . CYS A 1 93 ? 16.508 12.824 -10.549 1.00 83.88 93 CYS A C 1
ATOM 687 O O . CYS A 1 93 ? 17.118 11.777 -10.384 1.00 83.88 93 CYS A O 1
ATOM 689 N N . ASP A 1 94 ? 16.862 13.962 -9.949 1.00 85.12 94 ASP A N 1
ATOM 690 C CA . ASP A 1 94 ? 18.003 14.085 -9.021 1.00 85.12 94 ASP A CA 1
ATOM 691 C C . ASP A 1 94 ? 17.649 13.749 -7.556 1.00 85.12 94 ASP A C 1
ATOM 693 O O . ASP A 1 94 ? 18.484 13.882 -6.665 1.00 85.12 94 ASP A O 1
ATOM 697 N N . ILE A 1 95 ? 16.386 13.416 -7.268 1.00 84.31 95 ILE A N 1
ATOM 698 C CA . ILE A 1 95 ? 15.868 13.183 -5.911 1.00 84.31 95 ILE A CA 1
ATOM 699 C C . ILE A 1 95 ? 15.052 11.903 -5.933 1.00 84.31 95 ILE A C 1
ATOM 701 O O . ILE A 1 95 ? 14.073 11.853 -6.667 1.00 84.31 95 ILE A O 1
ATOM 705 N N . ASP A 1 96 ? 15.401 10.934 -5.092 1.00 81.44 96 ASP A N 1
ATOM 706 C CA . ASP A 1 96 ? 14.670 9.663 -4.973 1.00 81.44 96 ASP A CA 1
ATOM 707 C C . ASP A 1 96 ? 13.951 9.498 -3.618 1.00 81.44 96 ASP A C 1
ATOM 709 O O . ASP A 1 96 ? 13.274 8.512 -3.338 1.00 81.44 96 ASP A O 1
ATOM 713 N N . GLU A 1 97 ? 14.059 10.497 -2.742 1.00 88.69 97 GLU A N 1
ATOM 714 C CA . GLU A 1 97 ? 13.479 10.424 -1.405 1.00 88.69 97 GLU A CA 1
ATOM 715 C C . GLU A 1 97 ? 11.946 10.517 -1.458 1.00 88.69 97 GLU A C 1
ATOM 717 O O . GLU A 1 97 ? 11.369 11.567 -1.748 1.00 88.69 97 GLU A O 1
ATOM 722 N N . THR A 1 98 ? 11.258 9.412 -1.173 1.00 90.38 98 THR A N 1
ATOM 723 C CA . THR A 1 98 ? 9.792 9.378 -1.068 1.00 90.38 98 THR A CA 1
ATOM 724 C C . THR A 1 98 ? 9.304 9.820 0.315 1.00 90.38 98 THR A C 1
ATOM 726 O O . THR A 1 98 ? 10.030 9.639 1.294 1.00 90.38 98 THR A O 1
ATOM 729 N N . PRO A 1 99 ? 8.051 10.301 0.450 1.00 90.69 99 PRO A N 1
ATOM 730 C CA . PRO A 1 99 ? 7.460 10.581 1.754 1.00 90.69 99 PRO A CA 1
ATOM 731 C C . PRO A 1 99 ? 7.555 9.382 2.717 1.00 90.69 99 PRO A C 1
ATOM 733 O O . PRO A 1 99 ? 7.408 8.228 2.295 1.00 90.69 99 PRO A O 1
ATOM 736 N N . PRO A 1 100 ? 7.747 9.622 4.024 1.00 89.62 100 PRO A N 1
ATOM 737 C CA . PRO A 1 100 ? 7.896 8.552 5.000 1.00 89.62 100 PRO A CA 1
ATOM 738 C C . PRO A 1 100 ? 6.635 7.689 5.057 1.00 89.62 100 PRO A C 1
ATOM 740 O O . PRO A 1 100 ? 5.512 8.194 5.022 1.00 89.62 100 PRO A O 1
ATOM 743 N N . ASN A 1 101 ? 6.822 6.372 5.182 1.00 90.88 101 ASN A N 1
ATOM 744 C CA . ASN A 1 101 ? 5.739 5.387 5.263 1.00 90.88 101 ASN A CA 1
ATOM 745 C C . ASN A 1 101 ? 4.748 5.422 4.086 1.00 90.88 101 ASN A C 1
ATOM 747 O O . ASN A 1 101 ? 3.616 4.953 4.220 1.00 90.88 101 ASN A O 1
ATOM 751 N N . ILE A 1 102 ? 5.168 5.916 2.919 1.00 90.94 102 ILE A N 1
ATOM 752 C CA . ILE A 1 102 ? 4.353 5.906 1.700 1.00 90.94 102 ILE A CA 1
ATOM 753 C C . ILE A 1 102 ? 3.837 4.497 1.358 1.00 90.94 102 ILE A C 1
ATOM 755 O O . ILE A 1 102 ? 2.698 4.351 0.929 1.00 90.94 102 ILE A O 1
ATOM 759 N N . GLU A 1 103 ? 4.608 3.446 1.649 1.00 89.56 103 GLU A N 1
ATOM 760 C CA . GLU A 1 103 ? 4.213 2.048 1.425 1.00 89.56 103 GLU A CA 1
ATOM 761 C C . GLU A 1 103 ? 2.957 1.648 2.212 1.00 89.56 103 GLU A C 1
ATOM 763 O O . GLU A 1 103 ? 2.152 0.853 1.727 1.00 89.56 103 GLU A O 1
ATOM 768 N N . LEU A 1 104 ? 2.727 2.241 3.392 1.00 93.00 104 LEU A N 1
ATOM 769 C CA . LEU A 1 104 ? 1.512 1.991 4.171 1.00 93.00 104 LEU A CA 1
ATOM 770 C C . LEU A 1 104 ? 0.256 2.482 3.446 1.00 93.00 104 LEU A C 1
ATOM 772 O O . LEU A 1 104 ? -0.809 1.898 3.629 1.00 93.00 104 LEU A O 1
ATOM 776 N N . THR A 1 105 ? 0.368 3.511 2.600 1.00 91.88 105 THR A N 1
ATOM 777 C CA . THR A 1 105 ? -0.760 3.989 1.783 1.00 91.88 105 THR A CA 1
ATOM 778 C C . THR A 1 105 ? -1.099 3.034 0.638 1.00 91.88 105 THR A C 1
ATOM 780 O O . THR A 1 105 ? -2.243 2.998 0.192 1.00 91.88 105 THR A O 1
ATOM 783 N N . GLY A 1 106 ? -0.133 2.220 0.200 1.00 92.31 106 GLY A N 1
ATOM 784 C CA . GLY A 1 106 ? -0.334 1.190 -0.819 1.00 92.31 106 GLY A CA 1
ATOM 785 C C . GLY A 1 106 ? -0.902 -0.123 -0.273 1.00 92.31 106 GLY A C 1
ATOM 786 O O . GLY A 1 106 ? -1.243 -1.020 -1.051 1.00 92.31 106 GLY A O 1
ATOM 787 N N . ASN A 1 107 ? -1.008 -0.257 1.051 1.00 95.12 107 ASN A N 1
ATOM 788 C CA . ASN A 1 107 ? -1.521 -1.453 1.707 1.00 95.12 107 ASN A CA 1
ATOM 789 C C . ASN A 1 107 ? -3.044 -1.553 1.614 1.00 95.12 107 ASN A C 1
ATOM 791 O O . ASN A 1 107 ? -3.776 -0.577 1.774 1.00 95.12 107 ASN A O 1
ATOM 795 N N . GLY A 1 108 ? -3.537 -2.777 1.417 1.00 96.19 108 GLY A N 1
ATOM 796 C CA . GLY A 1 108 ? -4.966 -3.050 1.502 1.00 96.19 108 GLY A CA 1
ATOM 797 C C . GLY A 1 108 ? -5.499 -2.841 2.923 1.00 96.19 108 GLY A C 1
ATOM 798 O O . GLY A 1 108 ? -4.777 -2.978 3.910 1.00 96.19 108 GLY A O 1
ATOM 799 N N . TYR A 1 109 ? -6.797 -2.580 3.052 1.00 96.62 109 TYR A N 1
ATOM 800 C CA . TYR A 1 109 ? -7.461 -2.453 4.349 1.00 96.62 109 TYR A CA 1
ATOM 801 C C . TYR A 1 109 ? -8.675 -3.377 4.433 1.00 96.62 109 TYR A C 1
ATOM 803 O O . TYR A 1 109 ? -9.465 -3.473 3.494 1.00 96.62 109 TYR A O 1
ATOM 811 N N . ASN A 1 110 ? -8.831 -4.072 5.562 1.00 96.44 110 ASN A N 1
ATOM 812 C CA . ASN A 1 110 ? -9.992 -4.918 5.822 1.00 96.44 110 ASN A CA 1
ATOM 813 C C . ASN A 1 110 ? -10.911 -4.264 6.862 1.00 96.44 110 ASN A C 1
ATOM 815 O O . ASN A 1 110 ? -10.589 -4.246 8.052 1.00 96.44 110 ASN A O 1
ATOM 819 N N . ALA A 1 111 ? -12.076 -3.802 6.398 1.00 97.06 111 ALA A N 1
ATOM 820 C CA . ALA A 1 111 ? -13.059 -3.071 7.197 1.00 97.06 111 ALA A CA 1
ATOM 821 C C . ALA A 1 111 ? -13.699 -3.891 8.330 1.00 97.06 111 ALA A C 1
ATOM 823 O O . ALA A 1 111 ? -14.043 -3.325 9.360 1.00 97.06 111 ALA A O 1
ATOM 824 N N . LEU A 1 112 ? -13.832 -5.215 8.181 1.00 96.94 112 LEU A N 1
ATOM 825 C CA . LEU A 1 112 ? -14.442 -6.064 9.213 1.00 96.94 112 LEU A CA 1
ATOM 826 C C . LEU A 1 112 ? -13.473 -6.363 10.357 1.00 96.94 112 LEU A C 1
ATOM 828 O O . LEU A 1 112 ? -13.878 -6.463 11.509 1.00 96.94 112 LEU A O 1
ATOM 832 N N . THR A 1 113 ? -12.187 -6.527 10.040 1.00 96.69 113 THR A N 1
ATOM 833 C CA . THR A 1 113 ? -11.161 -6.807 11.054 1.00 96.69 113 THR A CA 1
ATOM 834 C C . THR A 1 113 ? -10.474 -5.551 11.583 1.00 96.69 113 THR A C 1
ATOM 836 O O . THR A 1 113 ? -9.725 -5.652 12.549 1.00 96.69 113 THR A O 1
ATOM 839 N N . GLY A 1 114 ? -10.651 -4.401 10.925 1.00 96.38 114 GLY A N 1
ATOM 840 C CA . GLY A 1 114 ? -9.967 -3.148 11.256 1.00 96.38 114 GLY A CA 1
ATOM 841 C C . GLY A 1 114 ? -8.446 -3.189 11.064 1.00 96.38 114 GLY A C 1
ATOM 842 O O . GLY A 1 114 ? -7.730 -2.413 11.687 1.00 96.38 114 GLY A O 1
ATOM 843 N N . LYS A 1 115 ? -7.932 -4.115 10.244 1.00 96.75 115 LYS A N 1
ATOM 844 C CA . LYS A 1 115 ? -6.492 -4.389 10.089 1.00 96.75 115 LYS A CA 1
ATOM 845 C C . LYS A 1 115 ? -6.033 -4.133 8.660 1.00 96.75 115 LYS A C 1
ATOM 847 O O . LYS A 1 115 ? -6.751 -4.457 7.708 1.00 96.75 115 LYS A O 1
ATOM 852 N N . PHE A 1 116 ? -4.812 -3.624 8.530 1.00 96.00 116 PHE A N 1
ATOM 853 C CA . PHE A 1 116 ? -4.114 -3.529 7.251 1.00 96.00 116 PHE A CA 1
ATOM 854 C C . PHE A 1 116 ? -3.761 -4.920 6.702 1.00 96.00 116 PHE A C 1
ATOM 856 O O . PHE A 1 116 ? -3.607 -5.897 7.442 1.00 96.00 116 PHE A O 1
ATOM 863 N N . ARG A 1 117 ? -3.690 -5.005 5.378 1.00 96.25 117 ARG A N 1
ATOM 864 C CA . ARG A 1 117 ? -3.313 -6.168 4.576 1.00 96.25 117 ARG A CA 1
ATOM 865 C C . ARG A 1 117 ? -2.089 -5.817 3.736 1.00 96.25 117 ARG A C 1
ATOM 867 O O . ARG A 1 117 ? -1.562 -4.715 3.826 1.00 96.25 117 ARG A O 1
ATOM 874 N N . ASN A 1 118 ? -1.640 -6.779 2.945 1.00 94.38 118 ASN A N 1
ATOM 875 C CA . ASN A 1 118 ? -0.455 -6.637 2.111 1.00 94.38 118 ASN A CA 1
ATOM 876 C C . ASN A 1 118 ? -0.617 -5.511 1.077 1.00 94.38 118 ASN A C 1
ATOM 878 O O . ASN A 1 118 ? -1.740 -5.084 0.775 1.00 94.38 118 ASN A O 1
ATOM 882 N N . ARG A 1 119 ? 0.520 -5.067 0.535 1.00 91.81 119 ARG A N 1
ATOM 883 C CA . ARG A 1 119 ? 0.603 -4.075 -0.537 1.00 91.81 119 ARG A CA 1
ATOM 884 C C . ARG A 1 119 ? -0.219 -4.525 -1.741 1.00 91.81 119 ARG A C 1
ATOM 886 O O . ARG A 1 119 ? -0.096 -5.663 -2.186 1.00 91.81 119 ARG A O 1
ATOM 893 N N . VAL A 1 120 ? -1.050 -3.621 -2.246 1.00 92.38 120 VAL A N 1
ATOM 894 C CA . VAL A 1 120 ? -1.825 -3.805 -3.482 1.00 92.38 120 VAL A CA 1
ATOM 895 C C . VAL A 1 120 ? -1.409 -2.769 -4.517 1.00 92.38 120 VAL A C 1
ATOM 897 O O . VAL A 1 120 ? -1.258 -3.100 -5.685 1.00 92.38 120 VAL A O 1
ATOM 900 N N . ILE A 1 121 ? -1.206 -1.520 -4.091 1.00 91.25 121 ILE A N 1
ATOM 901 C CA . ILE A 1 121 ? -0.768 -0.438 -4.972 1.00 91.25 121 ILE A CA 1
ATOM 902 C C . ILE A 1 121 ? 0.732 -0.249 -4.787 1.00 91.25 121 ILE A C 1
ATOM 904 O O . ILE A 1 121 ? 1.201 -0.017 -3.670 1.00 91.25 121 ILE A O 1
ATOM 908 N N . ASN A 1 122 ? 1.484 -0.314 -5.884 1.00 86.75 122 ASN A N 1
ATOM 909 C CA . ASN A 1 122 ? 2.889 0.046 -5.863 1.00 86.75 122 ASN A CA 1
ATOM 910 C C . ASN A 1 122 ? 3.051 1.566 -5.791 1.00 86.75 122 ASN A C 1
ATOM 912 O O . ASN A 1 122 ? 2.732 2.302 -6.728 1.00 86.75 122 ASN A O 1
ATOM 916 N N . THR A 1 123 ? 3.564 2.030 -4.659 1.00 88.19 123 THR A N 1
ATOM 917 C CA . THR A 1 123 ? 3.838 3.444 -4.410 1.00 88.19 123 THR A CA 1
ATOM 918 C C . THR A 1 123 ? 5.274 3.850 -4.733 1.00 88.19 123 THR A C 1
ATOM 920 O O . THR A 1 123 ? 5.591 5.020 -4.542 1.00 88.19 123 THR A O 1
ATOM 923 N N . LYS A 1 124 ? 6.127 2.917 -5.184 1.00 83.00 124 LYS A N 1
ATOM 924 C CA . LYS A 1 124 ? 7.523 3.176 -5.577 1.00 83.00 124 LYS A CA 1
ATOM 925 C C . LYS A 1 124 ? 7.712 3.420 -7.073 1.00 83.00 124 LYS A C 1
ATOM 927 O O . LYS A 1 124 ? 8.741 3.949 -7.452 1.00 83.00 124 LYS A O 1
ATOM 932 N N . SER A 1 125 ? 6.728 3.094 -7.913 1.00 87.62 125 SER A N 1
ATOM 933 C CA . SER A 1 125 ? 6.805 3.431 -9.339 1.00 87.62 125 SER A CA 1
ATOM 934 C C . SER A 1 125 ? 6.471 4.907 -9.566 1.00 87.62 125 SER A C 1
ATOM 936 O O . SER A 1 125 ? 5.394 5.398 -9.201 1.00 87.62 125 SER A O 1
ATOM 938 N N . PHE A 1 126 ? 7.400 5.628 -10.186 1.00 89.88 126 PHE A N 1
ATOM 939 C CA . PHE A 1 126 ? 7.262 7.053 -10.482 1.00 89.88 126 PHE A CA 1
ATOM 940 C C . PHE A 1 126 ? 6.643 7.319 -11.856 1.00 89.88 126 PHE A C 1
ATOM 942 O O . PHE A 1 126 ? 6.178 8.433 -12.112 1.00 89.88 126 PHE A O 1
ATOM 949 N N . GLY A 1 127 ? 6.584 6.304 -12.723 1.00 88.19 127 GLY A N 1
ATOM 950 C CA . GLY A 1 127 ? 6.009 6.421 -14.061 1.00 88.19 127 GLY A CA 1
ATOM 951 C C . GLY A 1 127 ? 6.780 7.390 -14.960 1.00 88.19 127 GLY A C 1
ATOM 952 O O . GLY A 1 127 ? 6.169 8.051 -15.801 1.00 88.19 127 GLY A O 1
ATOM 953 N N . GLY A 1 128 ? 8.098 7.515 -14.753 1.00 86.56 128 GLY A N 1
ATOM 954 C CA . GLY A 1 128 ? 8.985 8.391 -15.527 1.00 86.56 128 GLY A CA 1
ATOM 955 C C . GLY A 1 128 ? 8.727 9.887 -15.330 1.00 86.56 128 GLY A C 1
ATOM 956 O O . GLY A 1 128 ? 9.100 10.697 -16.177 1.00 86.56 128 GLY A O 1
ATOM 957 N N . GLN A 1 129 ? 8.031 10.271 -14.254 1.00 88.31 129 GLN A N 1
ATOM 958 C CA . GLN A 1 129 ? 7.772 11.669 -13.915 1.00 88.31 129 GLN A CA 1
ATOM 959 C C . GLN A 1 129 ? 8.542 12.099 -12.667 1.00 88.31 129 GLN A C 1
ATOM 961 O O . GLN A 1 129 ? 8.643 11.373 -11.676 1.00 88.31 129 GLN A O 1
ATOM 966 N N . CYS A 1 130 ? 8.999 13.354 -12.686 1.00 90.75 130 CYS A N 1
ATOM 967 C CA . CYS A 1 130 ? 9.710 13.972 -11.575 1.00 90.75 130 CYS A CA 1
ATOM 968 C C . CYS A 1 130 ? 8.841 14.938 -10.768 1.00 90.75 130 CYS A C 1
ATOM 970 O O . CYS A 1 130 ? 8.979 16.160 -10.847 1.00 90.75 130 CYS A O 1
ATOM 972 N N . ARG A 1 131 ? 7.905 14.396 -9.983 1.00 92.00 131 ARG A N 1
ATOM 973 C CA . ARG A 1 131 ? 6.985 15.206 -9.168 1.00 92.00 131 ARG A CA 1
ATOM 974 C C . ARG A 1 131 ? 7.575 15.493 -7.790 1.00 92.00 131 ARG A C 1
ATOM 976 O O . ARG A 1 131 ? 7.324 14.763 -6.836 1.00 92.00 131 ARG A O 1
ATOM 983 N N . LYS A 1 132 ? 8.349 16.576 -7.695 1.00 91.75 132 LYS A N 1
ATOM 984 C CA . LYS A 1 132 ? 8.948 17.058 -6.440 1.00 91.75 132 LYS A CA 1
ATOM 985 C C . LYS A 1 132 ? 7.923 17.865 -5.624 1.00 91.75 132 LYS A C 1
ATOM 987 O O . LYS A 1 132 ? 7.283 18.770 -6.156 1.00 91.75 132 LYS A O 1
ATOM 992 N N . VAL A 1 133 ? 7.786 17.568 -4.332 1.00 91.19 133 VAL A N 1
ATOM 993 C CA . VAL A 1 133 ? 6.959 18.320 -3.374 1.00 91.19 133 VAL A CA 1
ATOM 994 C C . VAL A 1 133 ? 7.791 18.778 -2.188 1.00 91.19 133 VAL A C 1
ATOM 996 O O . VAL A 1 133 ? 8.608 18.030 -1.661 1.00 91.19 133 VAL A O 1
ATOM 999 N N . PHE A 1 134 ? 7.595 20.023 -1.769 1.00 89.50 134 PHE A N 1
ATOM 1000 C CA . PHE A 1 134 ? 8.350 20.606 -0.667 1.00 89.50 134 PHE A CA 1
ATOM 1001 C C . PHE A 1 134 ? 7.732 20.236 0.687 1.00 89.50 134 PHE A C 1
ATOM 1003 O O . PHE A 1 134 ? 6.535 20.434 0.904 1.00 89.50 134 PHE A O 1
ATOM 1010 N N . SER A 1 135 ? 8.557 19.728 1.602 1.00 87.62 135 SER A N 1
ATOM 1011 C CA . SER A 1 135 ? 8.187 19.461 2.990 1.00 87.62 135 SER A CA 1
ATOM 1012 C C . SER A 1 135 ? 8.544 20.660 3.869 1.00 87.62 135 SER A C 1
ATOM 1014 O O . SER A 1 135 ? 9.721 20.943 4.103 1.00 87.62 135 SER A O 1
ATOM 1016 N N . GLY A 1 136 ? 7.526 21.365 4.371 1.00 79.56 136 GLY A N 1
ATOM 1017 C CA . GLY A 1 136 ? 7.714 22.541 5.229 1.00 79.56 136 GLY A CA 1
ATOM 1018 C C . GLY A 1 136 ? 8.400 22.224 6.561 1.00 79.56 136 GLY A C 1
ATOM 1019 O O . GLY A 1 136 ? 9.241 23.000 7.010 1.00 79.56 136 GLY A O 1
ATOM 1020 N N . ASP A 1 137 ? 8.102 21.061 7.145 1.00 76.81 137 ASP A N 1
ATOM 1021 C CA . ASP A 1 137 ? 8.631 20.654 8.452 1.00 76.81 137 ASP A CA 1
ATOM 1022 C C . ASP A 1 137 ? 10.117 20.266 8.379 1.00 76.81 137 ASP A C 1
ATOM 1024 O O . ASP A 1 137 ? 10.889 20.546 9.294 1.00 76.81 137 ASP A O 1
ATOM 1028 N N . GLY A 1 138 ? 10.534 19.643 7.272 1.00 72.75 138 GLY A N 1
ATOM 1029 C CA . GLY A 1 138 ? 11.882 19.097 7.106 1.00 72.75 138 GLY A CA 1
ATOM 1030 C C . GLY A 1 138 ? 12.816 19.899 6.196 1.00 72.75 138 GLY A C 1
ATOM 1031 O O . GLY A 1 138 ? 13.979 19.521 6.063 1.00 72.75 138 GLY A O 1
ATOM 1032 N N . LYS A 1 139 ? 12.330 20.970 5.550 1.00 82.69 139 LYS A N 1
ATOM 1033 C CA . LYS A 1 139 ? 13.066 21.791 4.563 1.00 82.69 139 LYS A CA 1
ATOM 1034 C C . LYS A 1 139 ? 13.754 20.987 3.446 1.00 82.69 139 LYS A C 1
ATOM 1036 O O . LYS A 1 139 ? 14.776 21.417 2.915 1.00 82.69 139 LYS A O 1
ATOM 1041 N N . HIS A 1 140 ? 13.191 19.845 3.072 1.00 87.81 140 HIS A N 1
ATOM 1042 C CA . HIS A 1 140 ? 13.664 19.008 1.969 1.00 87.81 140 HIS A CA 1
ATOM 1043 C C . HIS A 1 140 ? 12.512 18.694 1.011 1.00 87.81 140 HIS A C 1
ATOM 1045 O O . HIS A 1 140 ? 11.342 18.976 1.293 1.00 87.81 140 HIS A O 1
ATOM 1051 N N . TYR A 1 141 ? 12.858 18.161 -0.157 1.00 90.62 141 TYR A N 1
ATOM 1052 C CA . TYR A 1 141 ? 11.899 17.794 -1.189 1.00 90.62 141 TYR A CA 1
ATOM 1053 C C . TYR A 1 141 ? 11.678 16.292 -1.171 1.00 90.62 141 TYR A C 1
ATOM 1055 O O . TYR A 1 141 ? 12.640 15.534 -1.153 1.00 90.62 141 TYR A O 1
ATOM 1063 N N . TYR A 1 142 ? 10.419 15.885 -1.253 1.00 92.25 142 TYR A N 1
ATOM 1064 C CA . TYR A 1 142 ? 10.057 14.506 -1.528 1.00 92.25 142 TYR A CA 1
ATOM 1065 C C . TYR A 1 142 ? 9.680 14.329 -2.992 1.00 92.25 142 TYR A C 1
ATOM 1067 O O . TYR A 1 142 ? 9.154 15.248 -3.626 1.00 92.25 142 TYR A O 1
ATOM 1075 N N . ARG A 1 143 ? 9.876 13.125 -3.515 1.00 92.44 143 ARG A N 1
ATOM 1076 C CA . ARG A 1 143 ? 9.375 12.701 -4.819 1.00 92.44 143 ARG A CA 1
ATOM 1077 C C . ARG A 1 143 ? 8.079 11.912 -4.654 1.00 92.44 143 ARG A C 1
ATOM 1079 O O . ARG A 1 143 ? 8.002 10.965 -3.876 1.00 92.44 143 ARG A O 1
ATOM 1086 N N . LEU A 1 144 ? 7.044 12.309 -5.391 1.00 92.06 144 LEU A N 1
ATOM 1087 C CA . LEU A 1 144 ? 5.774 11.589 -5.445 1.00 92.06 144 LEU A CA 1
ATOM 1088 C C . LEU A 1 144 ? 5.770 10.570 -6.578 1.00 92.06 144 LEU A C 1
ATOM 1090 O O . LEU A 1 144 ? 6.186 10.879 -7.695 1.00 92.06 144 LEU A O 1
ATOM 1094 N N . SER A 1 145 ? 5.212 9.393 -6.303 1.00 91.25 145 SER A N 1
ATOM 1095 C CA . SER A 1 145 ? 4.964 8.371 -7.315 1.00 91.25 145 SER A CA 1
ATOM 1096 C C . SER A 1 145 ? 3.874 8.768 -8.306 1.00 91.25 145 SER A C 1
ATOM 1098 O O . SER A 1 145 ? 3.019 9.618 -8.030 1.00 91.25 145 SER A O 1
ATOM 1100 N N . GLY A 1 146 ? 3.882 8.117 -9.471 1.00 88.50 146 GLY A N 1
ATOM 1101 C CA . GLY A 1 146 ? 2.917 8.380 -10.541 1.00 88.50 146 GLY A CA 1
ATOM 1102 C C . GLY A 1 146 ? 1.477 8.077 -10.117 1.00 88.50 146 GLY A C 1
ATOM 1103 O O . GLY A 1 146 ? 0.550 8.784 -10.505 1.00 88.50 146 GLY A O 1
ATOM 1104 N N . ASN A 1 147 ? 1.302 7.083 -9.242 1.00 89.62 147 ASN A N 1
ATOM 1105 C CA . ASN A 1 147 ? -0.003 6.641 -8.745 1.00 89.62 147 ASN A CA 1
ATOM 1106 C C . ASN A 1 147 ? -0.609 7.572 -7.677 1.00 89.62 147 ASN A C 1
ATOM 1108 O O . ASN A 1 147 ? -1.799 7.468 -7.377 1.00 89.62 147 ASN A O 1
ATOM 1112 N N . ILE A 1 148 ? 0.174 8.482 -7.088 1.00 91.62 148 ILE A N 1
ATOM 1113 C CA . ILE A 1 148 ? -0.321 9.401 -6.055 1.00 91.62 148 ILE A CA 1
ATOM 1114 C C . ILE A 1 148 ? -0.955 10.622 -6.706 1.00 91.62 148 ILE A C 1
ATOM 1116 O O . ILE A 1 148 ? -0.281 11.426 -7.346 1.00 91.62 148 ILE A O 1
ATOM 1120 N N . LEU A 1 149 ? -2.251 10.829 -6.485 1.00 90.94 149 LEU A N 1
ATOM 1121 C CA . LEU A 1 149 ? -2.945 11.988 -7.043 1.00 90.94 149 LEU A CA 1
ATOM 1122 C C . LEU A 1 149 ? -2.489 13.301 -6.388 1.00 90.94 149 LEU A C 1
ATOM 1124 O O . LEU A 1 149 ? -2.110 14.246 -7.079 1.00 90.94 149 LEU A O 1
ATOM 1128 N N . SER A 1 150 ? -2.482 13.354 -5.057 1.00 90.25 150 SER A N 1
ATOM 1129 C CA . SER A 1 150 ? -2.226 14.579 -4.295 1.00 90.25 150 SER A CA 1
ATOM 1130 C C . SER A 1 150 ? -1.511 14.300 -2.979 1.00 90.25 150 SER A C 1
ATOM 1132 O O . SER A 1 150 ? -1.766 13.285 -2.336 1.00 90.25 150 SER A O 1
ATOM 1134 N N . TYR A 1 151 ? -0.689 15.253 -2.545 1.00 88.31 151 TYR A N 1
ATOM 1135 C CA . TYR A 1 151 ? -0.027 15.260 -1.243 1.00 88.31 151 TYR A CA 1
ATOM 1136 C C . TYR A 1 151 ? -0.304 16.595 -0.544 1.00 88.31 151 TYR A C 1
ATOM 1138 O O . TYR A 1 151 ? -0.261 17.647 -1.184 1.00 88.31 151 TYR A O 1
ATOM 1146 N N . THR A 1 152 ? -0.617 16.572 0.753 1.00 88.31 152 THR A N 1
ATOM 1147 C CA . THR A 1 152 ? -1.009 17.768 1.516 1.00 88.31 152 THR A CA 1
ATOM 1148 C C . THR A 1 152 ? -0.298 17.803 2.863 1.00 88.31 152 THR A C 1
ATOM 1150 O O . THR A 1 152 ? -0.316 16.826 3.601 1.00 88.31 152 THR A O 1
ATOM 1153 N N . PHE A 1 153 ? 0.284 18.953 3.202 1.00 81.81 153 PHE A N 1
ATOM 1154 C CA . PHE A 1 153 ? 1.045 19.199 4.434 1.00 81.81 153 PHE A CA 1
ATOM 1155 C C . PHE A 1 153 ? 0.189 19.870 5.526 1.00 81.81 153 PHE A C 1
ATOM 1157 O O . PHE A 1 153 ? 0.596 20.842 6.155 1.00 81.81 153 PHE A O 1
ATOM 1164 N N . GLN A 1 154 ? -1.039 19.392 5.741 1.00 82.69 154 GLN A N 1
ATOM 1165 C CA . GLN A 1 154 ? -1.919 19.957 6.766 1.00 82.69 154 GLN A CA 1
ATOM 1166 C C . GLN A 1 154 ? -1.773 19.197 8.085 1.00 82.69 154 GLN A C 1
ATOM 1168 O O . GLN A 1 154 ? -2.203 18.051 8.205 1.00 82.69 154 GLN A O 1
ATOM 1173 N N . VAL A 1 155 ? -1.228 19.863 9.101 1.00 84.31 155 VAL A N 1
ATOM 1174 C CA . VAL A 1 155 ? -1.154 19.317 10.459 1.00 84.31 155 VAL A CA 1
ATOM 1175 C C . VAL A 1 155 ? -2.460 19.622 11.191 1.00 84.31 155 VAL A C 1
ATOM 1177 O O . VAL A 1 155 ? -2.806 20.783 11.410 1.00 84.31 155 VAL A O 1
ATOM 1180 N N . LYS A 1 156 ? -3.197 18.577 11.578 1.00 89.06 156 LYS A N 1
ATOM 1181 C CA . LYS A 1 156 ? -4.394 18.684 12.421 1.00 89.06 156 LYS A CA 1
ATOM 1182 C C . LYS A 1 156 ? -4.239 17.774 13.633 1.00 89.06 156 LYS A C 1
ATOM 1184 O O . LYS A 1 156 ? -4.139 16.561 13.483 1.00 89.06 156 LYS A O 1
ATOM 1189 N N . ILE A 1 157 ? -4.248 18.368 14.822 1.00 90.31 157 ILE A N 1
ATOM 1190 C CA . ILE A 1 157 ? -4.126 17.657 16.096 1.00 90.31 157 ILE A CA 1
ATOM 1191 C C . ILE A 1 157 ? -5.453 17.803 16.834 1.00 90.31 157 ILE A C 1
ATOM 1193 O O . ILE A 1 157 ? -5.919 18.918 17.059 1.00 90.31 157 ILE A O 1
ATOM 1197 N N . ASN A 1 158 ? -6.059 16.674 17.192 1.00 91.81 158 ASN A N 1
ATOM 1198 C CA . ASN A 1 158 ? -7.265 16.635 18.009 1.00 91.81 158 ASN A CA 1
ATOM 1199 C C . ASN A 1 158 ? -6.872 16.156 19.412 1.00 91.81 158 ASN A C 1
ATOM 1201 O O . ASN A 1 158 ? -6.228 15.117 19.529 1.00 91.81 158 ASN A O 1
ATOM 1205 N N . ASN A 1 159 ? -7.279 16.889 20.448 1.00 91.62 159 ASN A N 1
ATOM 1206 C CA . ASN A 1 159 ? -7.116 16.493 21.847 1.00 91.62 159 ASN A CA 1
ATOM 1207 C C . ASN A 1 159 ? -8.495 16.302 22.480 1.00 91.62 159 ASN A C 1
ATOM 1209 O O . ASN A 1 159 ? -9.387 17.116 22.245 1.00 91.62 159 ASN A O 1
ATOM 1213 N N . ASP A 1 160 ? -8.644 15.251 23.283 1.00 92.00 160 ASP A N 1
ATOM 1214 C CA . ASP A 1 160 ? -9.860 14.949 24.038 1.00 92.00 160 ASP A CA 1
ATOM 1215 C C . ASP A 1 160 ? -9.510 14.800 25.527 1.00 92.00 160 ASP A C 1
ATOM 1217 O O . ASP A 1 160 ? -8.537 14.123 25.869 1.00 92.00 160 ASP A O 1
ATOM 1221 N N . PHE A 1 161 ? -10.264 15.467 26.405 1.00 90.00 161 PHE A N 1
ATOM 1222 C CA . PHE A 1 161 ? -10.028 15.487 27.851 1.00 90.00 161 PHE A CA 1
ATOM 1223 C C . PHE A 1 161 ? -11.314 15.111 28.587 1.00 90.00 161 PHE A C 1
ATOM 1225 O O . PHE A 1 161 ? -12.267 15.887 28.601 1.00 90.00 161 PHE A O 1
ATOM 1232 N N . ASN A 1 162 ? -11.310 13.955 29.256 1.00 88.31 162 ASN A N 1
ATOM 1233 C CA . ASN A 1 162 ? -12.431 13.480 30.067 1.00 88.31 162 ASN A CA 1
ATOM 1234 C C . ASN A 1 162 ? -12.002 13.377 31.535 1.00 88.31 162 ASN A C 1
ATOM 1236 O O . ASN A 1 162 ? -11.143 12.565 31.878 1.00 88.31 162 ASN A O 1
ATOM 1240 N N . TYR A 1 163 ? -12.596 14.210 32.394 1.00 87.81 163 TYR A N 1
ATOM 1241 C CA . TYR A 1 163 ? -12.366 14.196 33.839 1.00 87.81 163 TYR A CA 1
ATOM 1242 C C . TYR A 1 163 ? -13.662 13.863 34.569 1.00 87.81 163 TYR A C 1
ATOM 1244 O O . TYR A 1 163 ? -14.666 14.556 34.409 1.00 87.81 163 TYR A O 1
ATOM 1252 N N . GLU A 1 164 ? -13.617 12.833 35.408 1.00 86.88 164 GLU A N 1
ATOM 1253 C CA . GLU A 1 164 ? -14.740 12.413 36.239 1.00 86.88 164 GLU A CA 1
ATOM 1254 C C . GLU A 1 164 ? -14.353 12.511 37.716 1.00 86.88 164 GLU A C 1
ATOM 1256 O O . GLU A 1 164 ? -13.348 11.948 38.152 1.00 86.88 164 GLU A O 1
ATOM 1261 N N . PHE A 1 165 ? -15.163 13.231 38.494 1.00 87.50 165 PHE A N 1
ATOM 1262 C CA . PHE A 1 165 ? -15.019 13.327 39.943 1.00 87.50 165 PHE A CA 1
ATOM 1263 C C . PHE A 1 165 ? -16.340 12.936 40.598 1.00 87.50 165 PHE A C 1
ATOM 1265 O O . PHE A 1 165 ? -17.370 13.566 40.362 1.00 87.50 165 PHE A O 1
ATOM 1272 N N . TYR A 1 166 ? -16.299 11.913 41.449 1.00 85.25 166 TYR A N 1
ATOM 1273 C CA . TYR A 1 166 ? -17.454 11.437 42.202 1.00 85.25 166 TYR A CA 1
ATOM 1274 C C . TYR A 1 166 ? -17.216 11.644 43.696 1.00 85.25 166 TYR A C 1
ATOM 1276 O O . TYR A 1 166 ? -16.171 11.267 44.222 1.00 85.25 166 TYR A O 1
ATOM 1284 N N . ASN A 1 167 ? -18.2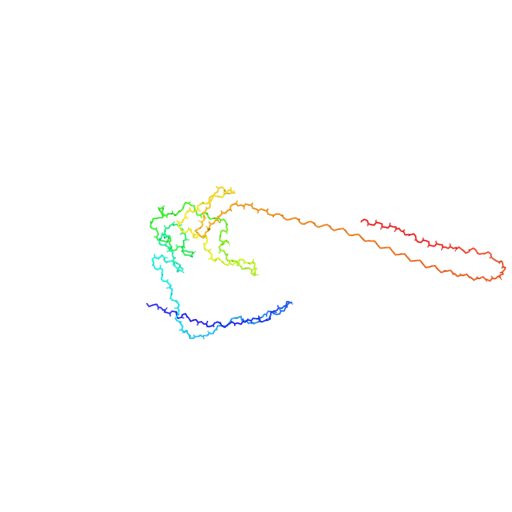00 12.218 44.387 1.00 83.19 167 ASN A N 1
ATOM 1285 C CA . ASN A 1 167 ? -18.223 12.294 45.843 1.00 83.19 167 ASN A CA 1
ATOM 1286 C C . ASN A 1 167 ? -19.595 11.824 46.335 1.00 83.19 167 ASN A C 1
ATOM 1288 O O . ASN A 1 167 ? -20.618 12.388 45.951 1.00 83.19 167 ASN A O 1
ATOM 1292 N N . SER A 1 168 ? -19.626 10.760 47.133 1.00 83.38 168 SER A N 1
ATOM 1293 C CA . SER A 1 168 ? -20.859 10.178 47.667 1.00 83.38 168 SER A CA 1
ATOM 1294 C C . SER A 1 168 ? -20.735 9.990 49.172 1.00 83.38 168 SER A C 1
ATOM 1296 O O . SER A 1 168 ? -19.865 9.259 49.640 1.00 83.38 168 SER A O 1
ATOM 1298 N N . ILE A 1 169 ? -21.640 10.631 49.914 1.00 85.62 169 ILE A N 1
ATOM 1299 C CA . ILE A 1 169 ? -21.733 10.570 51.375 1.00 85.62 169 ILE A CA 1
ATOM 1300 C C . ILE A 1 169 ? -23.120 10.039 51.733 1.00 85.62 169 ILE A C 1
ATOM 1302 O O . ILE A 1 169 ? -24.124 10.483 51.176 1.00 85.62 169 ILE A O 1
ATOM 1306 N N . TRP A 1 170 ? -23.183 9.096 52.669 1.00 81.88 170 TRP A N 1
ATOM 1307 C CA . TRP A 1 170 ? -24.434 8.549 53.187 1.00 81.88 170 TRP A CA 1
ATOM 1308 C C . TRP A 1 170 ? -24.397 8.512 54.715 1.00 81.88 170 TRP A C 1
ATOM 1310 O O . TRP A 1 170 ? -23.369 8.214 55.319 1.00 81.88 170 TRP A O 1
ATOM 1320 N N . SER A 1 171 ? -25.528 8.823 55.346 1.00 82.12 171 SER A N 1
ATOM 1321 C CA . SER A 1 171 ? -25.696 8.770 56.798 1.00 82.12 171 SER A CA 1
ATOM 1322 C C . SER A 1 171 ? -27.097 8.265 57.115 1.00 82.12 171 SER A C 1
ATOM 1324 O O . SER A 1 171 ? -28.082 8.807 56.615 1.00 82.12 171 SER A O 1
ATOM 1326 N N . TYR A 1 172 ? -27.179 7.211 57.927 1.00 80.25 172 TYR A N 1
ATOM 1327 C CA . TYR A 1 172 ? -28.440 6.631 58.372 1.00 80.25 172 TYR A CA 1
ATOM 1328 C C . TYR A 1 172 ? -28.441 6.536 59.889 1.00 80.25 172 TYR A C 1
ATOM 1330 O O . TYR A 1 172 ? -27.539 5.952 60.488 1.00 80.25 172 TYR A O 1
ATOM 1338 N N . VAL A 1 173 ? -29.487 7.078 60.502 1.00 85.75 173 VAL A N 1
ATOM 1339 C CA . VAL A 1 173 ? -29.702 7.018 61.945 1.00 85.75 173 VAL A CA 1
ATOM 1340 C C . VAL A 1 173 ? -31.093 6.451 62.190 1.00 85.75 173 VAL A C 1
ATOM 1342 O O . VAL A 1 173 ? -32.072 6.918 61.610 1.00 85.75 173 VAL A O 1
ATOM 1345 N N . LYS A 1 174 ? -31.189 5.434 63.050 1.00 76.19 174 LYS A N 1
ATOM 1346 C CA . LYS A 1 174 ? -32.461 4.846 63.477 1.00 76.19 174 LYS A CA 1
ATOM 1347 C C . LYS A 1 174 ? -32.497 4.785 64.994 1.00 76.19 174 LYS A C 1
ATOM 1349 O O . LYS A 1 174 ? -31.656 4.142 65.612 1.00 76.19 174 LYS A O 1
ATOM 1354 N N . HIS A 1 175 ? -33.505 5.424 65.570 1.00 80.50 175 HIS A N 1
ATOM 1355 C CA . HIS A 1 175 ? -33.760 5.412 67.001 1.00 80.50 175 HIS A CA 1
ATOM 1356 C C . HIS A 1 175 ? -35.120 4.769 67.268 1.00 80.50 175 HIS A C 1
ATOM 1358 O O . HIS A 1 175 ? -36.115 5.131 66.640 1.00 80.50 175 HIS A O 1
ATOM 1364 N N . THR A 1 176 ? -35.168 3.816 68.196 1.00 73.00 176 THR A N 1
ATOM 1365 C CA . THR A 1 176 ? -36.413 3.182 68.641 1.00 73.00 176 THR A CA 1
ATOM 1366 C C . THR A 1 176 ? -36.406 3.077 70.150 1.00 73.00 176 THR A C 1
ATOM 1368 O O . THR A 1 176 ? -35.514 2.458 70.726 1.00 73.00 176 THR A O 1
ATOM 1371 N N . LEU A 1 177 ? -37.421 3.653 70.777 1.00 78.88 177 LEU A N 1
ATOM 1372 C CA . LEU A 1 177 ? -37.596 3.643 72.216 1.00 78.88 177 LEU A CA 1
ATOM 1373 C C . LEU A 1 177 ? -38.989 3.099 72.505 1.00 78.88 177 LEU A C 1
ATOM 1375 O O . LEU A 1 177 ? -39.977 3.598 71.973 1.00 78.88 177 LEU A O 1
ATOM 1379 N N . THR A 1 178 ? -39.044 2.050 73.321 1.00 63.94 178 THR A N 1
ATOM 1380 C CA . THR A 1 178 ? -40.301 1.449 73.773 1.00 63.94 178 THR A CA 1
ATOM 1381 C C . THR A 1 178 ? -40.281 1.452 75.291 1.00 63.94 178 THR A C 1
ATOM 1383 O O . THR A 1 178 ? -39.450 0.782 75.898 1.00 63.94 178 THR A O 1
ATOM 1386 N N . ILE A 1 179 ? -41.163 2.245 75.897 1.00 74.69 179 ILE A N 1
ATOM 1387 C CA . ILE A 1 179 ? -41.327 2.317 77.349 1.00 74.69 179 ILE A CA 1
ATOM 1388 C C . ILE A 1 179 ? -42.600 1.563 77.713 1.00 74.69 179 ILE A C 1
ATOM 1390 O O . ILE A 1 179 ? -43.665 1.844 77.170 1.00 74.69 179 ILE A O 1
ATOM 1394 N N . TYR A 1 180 ? -42.477 0.645 78.666 1.00 62.03 180 TYR A N 1
ATOM 1395 C CA . TYR A 1 180 ? -43.601 0.038 79.365 1.00 62.03 180 TYR A CA 1
ATOM 1396 C C . TYR A 1 180 ? -43.529 0.426 80.837 1.00 62.03 180 TYR A C 1
ATOM 1398 O O . TYR A 1 180 ? -42.493 0.258 81.480 1.00 62.03 180 TYR A O 1
ATOM 1406 N N . THR A 1 181 ? -44.635 0.931 81.372 1.00 69.19 181 THR A N 1
ATOM 1407 C CA . THR A 1 181 ? -44.799 1.207 82.799 1.00 69.19 181 THR A CA 1
ATOM 1408 C C . THR A 1 181 ? -45.988 0.407 83.317 1.00 69.19 181 THR A C 1
ATOM 1410 O O . THR A 1 181 ? -47.033 0.327 82.676 1.00 69.19 181 THR A O 1
ATOM 1413 N N . SER A 1 182 ? -45.823 -0.224 84.477 1.00 55.16 182 SER A N 1
ATOM 1414 C CA . SER A 1 182 ? -46.912 -0.890 85.193 1.00 55.16 182 SER A CA 1
ATOM 1415 C C . SER A 1 182 ? -46.769 -0.582 86.679 1.00 55.16 182 SER A C 1
ATOM 1417 O O . SER A 1 182 ? -45.660 -0.601 87.209 1.00 55.16 182 SER A O 1
ATOM 1419 N N . CYS A 1 183 ? -47.877 -0.229 87.326 1.00 53.91 183 CYS A N 1
ATOM 1420 C CA . CYS A 1 183 ? -47.925 0.106 88.744 1.00 53.91 183 CYS A CA 1
ATOM 1421 C C . CYS A 1 183 ? -49.162 -0.564 89.347 1.00 53.91 183 CYS A C 1
ATOM 1423 O O . CYS A 1 183 ? -50.245 -0.481 88.769 1.00 53.91 183 CYS A O 1
ATOM 1425 N N . THR A 1 184 ? -49.002 -1.229 90.489 1.00 55.59 184 THR A N 1
ATOM 1426 C CA . THR A 1 184 ? -50.100 -1.820 91.266 1.00 55.59 184 THR A CA 1
ATOM 1427 C C . THR A 1 184 ? -50.065 -1.218 92.666 1.00 55.59 184 THR A C 1
ATOM 1429 O O . THR A 1 184 ? -49.000 -1.100 93.268 1.00 55.59 184 THR A O 1
ATOM 1432 N N . SER A 1 185 ? -51.214 -0.762 93.163 1.00 52.03 185 SER A N 1
ATOM 1433 C CA . SER A 1 185 ? -51.343 -0.162 94.491 1.00 52.03 185 SER A CA 1
ATOM 1434 C C . SER A 1 185 ? -52.141 -1.083 95.408 1.00 52.03 185 SER A C 1
ATOM 1436 O O . SER A 1 185 ? -53.325 -1.303 95.158 1.00 52.03 185 SER A O 1
ATOM 1438 N N . GLU A 1 186 ? -51.523 -1.546 96.494 1.00 47.66 186 GLU A N 1
ATOM 1439 C CA . GLU A 1 186 ? -52.223 -2.067 97.672 1.00 47.66 186 GLU A CA 1
ATOM 1440 C C . GLU A 1 186 ? -51.927 -1.175 98.884 1.00 47.66 186 GLU A C 1
ATOM 1442 O O . GLU A 1 186 ? -50.806 -0.710 99.094 1.00 47.66 186 GLU A O 1
ATOM 1447 N N . SER A 1 187 ? -52.961 -0.891 99.671 1.00 47.16 187 SER A N 1
ATOM 1448 C CA . SER A 1 187 ? -52.905 -0.020 100.843 1.00 47.16 187 SER A CA 1
ATOM 1449 C C . SER A 1 187 ? -52.529 -0.795 102.110 1.00 47.16 187 SER A C 1
ATOM 1451 O O . SER A 1 187 ? -53.314 -1.655 102.506 1.00 47.16 187 SER A O 1
ATOM 1453 N N . SER A 1 188 ? -51.420 -0.454 102.792 1.00 39.72 188 SER A N 1
ATOM 1454 C CA . SER A 1 188 ? -51.327 -0.281 104.269 1.00 39.72 188 SER A CA 1
ATOM 1455 C C . SER A 1 188 ? -49.887 -0.119 104.838 1.00 39.72 188 SER A C 1
ATOM 1457 O O . SER A 1 188 ? -48.959 -0.807 104.442 1.00 39.72 188 SER A O 1
ATOM 1459 N N . PHE A 1 189 ? -49.765 0.821 105.794 1.00 37.81 189 PHE A N 1
ATOM 1460 C CA . PHE A 1 189 ? -48.785 1.062 106.885 1.00 37.81 189 PHE A CA 1
ATOM 1461 C C . PHE A 1 189 ? -47.243 0.902 106.704 1.00 37.81 189 PHE A C 1
ATOM 1463 O O . PHE A 1 189 ? -46.697 -0.190 106.639 1.00 37.81 189 PHE A O 1
ATOM 1470 N N . PHE A 1 190 ? -46.557 2.060 106.794 1.00 43.19 190 PHE A N 1
ATOM 1471 C CA . PHE A 1 190 ? -45.145 2.371 107.126 1.00 43.19 190 PHE A CA 1
ATOM 1472 C C . PHE A 1 190 ? -44.007 1.396 106.746 1.00 43.19 190 PHE A C 1
ATOM 1474 O O . PHE A 1 190 ? -43.700 0.459 107.480 1.00 43.19 190 PHE A O 1
ATOM 1481 N N . LYS A 1 191 ? -43.219 1.793 105.731 1.00 32.41 191 LYS A N 1
ATOM 1482 C CA . LYS A 1 191 ? -41.741 1.708 105.692 1.00 32.41 191 LYS A CA 1
ATOM 1483 C C . LYS A 1 191 ? -41.195 2.609 104.577 1.00 32.41 191 LYS A C 1
ATOM 1485 O O . LYS A 1 191 ? -41.664 2.553 103.446 1.00 32.41 191 LYS A O 1
ATOM 1490 N N . SER A 1 192 ? -40.210 3.446 104.895 1.00 44.12 192 SER A N 1
ATOM 1491 C CA . SER A 1 192 ? -39.495 4.276 103.922 1.00 44.12 192 SER A CA 1
ATOM 1492 C C . SER A 1 192 ? -38.761 3.389 102.917 1.00 44.12 192 SER A C 1
ATOM 1494 O O . SER A 1 192 ? -37.970 2.534 103.312 1.00 44.12 192 SER A O 1
ATOM 1496 N N . SER A 1 193 ? -38.990 3.589 101.623 1.00 33.22 193 SER A N 1
ATOM 1497 C CA . SER A 1 193 ? -38.142 3.046 100.558 1.00 33.22 193 SER A CA 1
ATOM 1498 C C . SER A 1 193 ? -38.219 3.975 99.356 1.00 33.22 193 SER A C 1
ATOM 1500 O O . SER A 1 193 ? -39.226 4.049 98.661 1.00 33.22 193 SER A O 1
ATOM 1502 N N . GLN A 1 194 ? -37.154 4.741 99.160 1.00 45.09 194 GLN A N 1
ATOM 1503 C CA . GLN A 1 194 ? -36.967 5.599 98.004 1.00 45.09 194 GLN A CA 1
ATOM 1504 C C . GLN A 1 194 ? -36.476 4.714 96.855 1.00 45.09 194 GLN A C 1
ATOM 1506 O O . GLN A 1 194 ? -35.342 4.245 96.884 1.00 45.09 194 GLN A O 1
ATOM 1511 N N . SER A 1 195 ? -37.332 4.432 95.873 1.00 38.25 195 SER A N 1
ATOM 1512 C CA . SER A 1 195 ? -36.928 3.736 94.649 1.00 38.25 195 SER A CA 1
ATOM 1513 C C . SER A 1 195 ? -36.613 4.770 93.574 1.00 38.25 195 SER A C 1
ATOM 1515 O O . SER A 1 195 ? -37.503 5.440 93.049 1.00 38.25 195 SER A O 1
ATOM 1517 N N . SER A 1 196 ? -35.324 4.923 93.294 1.00 39.25 196 SER A N 1
ATOM 1518 C CA . SER A 1 196 ? -34.766 5.780 92.257 1.00 39.25 196 SER A CA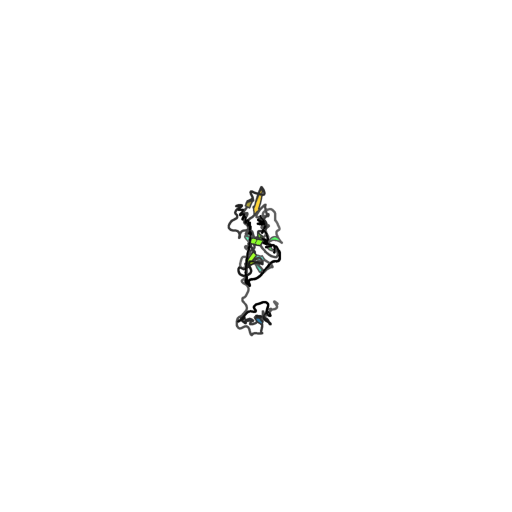 1
ATOM 1519 C C . SER A 1 196 ? -35.276 5.385 90.867 1.00 39.25 196 SER A C 1
ATOM 1521 O O . SER A 1 196 ? -35.098 4.256 90.414 1.00 39.25 196 SER A O 1
ATOM 1523 N N . SER A 1 197 ? -35.874 6.335 90.151 1.00 44.28 197 SER A N 1
ATOM 1524 C CA . SER A 1 197 ? -36.092 6.219 88.711 1.00 44.28 197 SER A CA 1
ATOM 1525 C C . SER A 1 197 ? -34.778 6.520 87.987 1.00 44.28 197 SER A C 1
ATOM 1527 O O . SER A 1 197 ? -34.388 7.682 87.873 1.00 44.28 197 SER A O 1
ATOM 1529 N N . ASN A 1 198 ? -34.088 5.492 87.489 1.00 45.12 198 ASN A N 1
ATOM 1530 C CA . ASN A 1 198 ? -32.974 5.694 86.564 1.00 45.12 198 ASN A CA 1
ATOM 1531 C C . ASN A 1 198 ? -33.524 5.926 85.155 1.00 45.12 198 ASN A C 1
ATOM 1533 O O . ASN A 1 198 ? -33.879 4.986 84.445 1.00 45.12 198 ASN A O 1
ATOM 1537 N N . SER A 1 199 ? -33.575 7.186 84.731 1.00 44.31 199 SER A N 1
ATOM 1538 C CA . SER A 1 199 ? -33.707 7.528 83.318 1.00 44.31 199 SER A CA 1
ATOM 1539 C C . SER A 1 199 ? -32.349 7.344 82.638 1.00 44.31 199 SER A C 1
ATOM 1541 O O . SER A 1 199 ? -31.488 8.221 82.721 1.00 44.31 199 SER A O 1
ATOM 1543 N N . HIS A 1 200 ? -32.138 6.220 81.952 1.00 43.59 200 HIS A N 1
ATOM 1544 C CA . HIS A 1 200 ? -31.038 6.117 80.994 1.00 43.59 200 HIS A CA 1
ATOM 1545 C C . HIS A 1 200 ? -31.465 6.770 79.677 1.00 43.59 200 HIS A C 1
ATOM 1547 O O . HIS A 1 200 ? -32.028 6.125 78.798 1.00 43.59 200 HIS A O 1
ATOM 1553 N N . ALA A 1 201 ? -31.189 8.066 79.545 1.00 41.56 201 ALA A N 1
ATOM 1554 C CA . ALA A 1 201 ? -31.073 8.689 78.235 1.00 41.56 201 ALA A CA 1
ATOM 1555 C C . ALA A 1 201 ? -29.672 8.363 77.698 1.00 41.56 201 ALA A C 1
ATOM 1557 O O . ALA A 1 201 ? -28.676 8.930 78.149 1.00 41.56 201 ALA A O 1
ATOM 1558 N N . SER A 1 202 ? -29.568 7.410 76.772 1.00 43.88 202 SER A N 1
ATOM 1559 C CA . SER A 1 202 ? -28.342 7.231 75.995 1.00 43.88 202 SER A CA 1
ATOM 1560 C C . SER A 1 202 ? -28.229 8.399 75.014 1.00 43.88 202 SER A C 1
ATOM 1562 O O . SER A 1 202 ? -28.960 8.449 74.025 1.00 43.88 202 SER A O 1
ATOM 1564 N N . ASN A 1 203 ? -27.349 9.357 75.317 1.00 48.72 203 ASN A N 1
ATOM 1565 C CA . ASN A 1 203 ? -27.010 10.457 74.415 1.00 48.72 203 ASN A CA 1
ATOM 1566 C C . ASN A 1 203 ? -26.498 9.908 73.079 1.00 48.72 203 ASN A C 1
ATOM 1568 O O . ASN A 1 203 ? -25.612 9.053 73.056 1.00 48.72 203 ASN A O 1
ATOM 1572 N N . MET A 1 204 ? -27.020 10.444 71.977 1.00 49.59 204 MET A N 1
ATOM 1573 C CA . MET A 1 204 ? -26.515 10.173 70.636 1.00 49.59 204 MET A CA 1
ATOM 1574 C C . MET A 1 204 ? -25.632 11.335 70.191 1.00 49.59 204 MET A C 1
ATOM 1576 O O . MET A 1 204 ? -26.074 12.480 70.145 1.00 49.59 204 MET A O 1
ATOM 1580 N N . SER A 1 205 ? -24.375 11.036 69.877 1.00 49.09 205 SER A N 1
ATOM 1581 C CA . SER A 1 205 ? -23.486 11.948 69.170 1.00 49.09 205 SER A CA 1
ATOM 1582 C C . SER A 1 205 ? -23.847 11.958 67.684 1.00 49.09 205 SER A C 1
ATOM 1584 O O . SER A 1 205 ? -23.804 10.925 67.014 1.00 49.09 205 SER A O 1
ATOM 1586 N N . GLU A 1 206 ? -24.180 13.133 67.151 1.00 49.34 206 GLU A N 1
ATOM 1587 C CA . GLU A 1 206 ? -24.149 13.367 65.708 1.00 49.34 206 GLU A CA 1
ATOM 1588 C C . GLU A 1 206 ? -22.697 13.265 65.237 1.00 49.34 206 GLU A C 1
ATOM 1590 O O . GLU A 1 206 ? -21.867 14.137 65.498 1.00 49.34 206 GLU A O 1
ATOM 1595 N N . VAL A 1 207 ? -22.371 12.175 64.546 1.00 52.50 207 VAL A N 1
ATOM 1596 C CA . VAL A 1 207 ? -21.111 12.059 63.817 1.00 52.50 207 VAL A CA 1
ATOM 1597 C C . VAL A 1 207 ? -21.378 12.489 62.381 1.00 52.50 207 VAL A C 1
ATOM 1599 O O . VAL A 1 207 ? -21.713 11.681 61.518 1.00 52.50 207 VAL A O 1
ATOM 1602 N N . LEU A 1 208 ? -21.221 13.789 62.131 1.00 47.88 208 LEU A N 1
ATOM 1603 C CA . LEU A 1 208 ? -21.075 14.316 60.782 1.00 47.88 208 LEU A CA 1
ATOM 1604 C C . LEU A 1 208 ? -19.678 13.915 60.281 1.00 47.88 208 LEU A C 1
ATOM 1606 O O . LEU A 1 208 ? -18.680 14.548 60.627 1.00 47.88 208 LEU A O 1
ATOM 1610 N N . LYS A 1 209 ? -19.580 12.832 59.505 1.00 51.50 209 LYS A N 1
ATOM 1611 C CA . LYS A 1 209 ? -18.353 12.529 58.756 1.00 51.50 209 LYS A CA 1
ATOM 1612 C C . LYS A 1 209 ? -18.461 13.154 57.368 1.00 51.50 209 LYS A C 1
ATOM 1614 O O . LYS A 1 209 ? -19.300 12.743 56.570 1.00 51.50 209 LYS A O 1
ATOM 1619 N N . LYS A 1 210 ? -17.650 14.199 57.179 1.00 46.12 210 LYS A N 1
ATOM 1620 C CA . LYS A 1 210 ? -17.313 14.821 55.893 1.00 46.12 210 LYS A CA 1
ATOM 1621 C C . LYS A 1 210 ? -16.703 13.810 54.932 1.00 46.12 210 LYS A C 1
ATOM 1623 O O . LYS A 1 210 ? -15.979 12.917 55.429 1.00 46.12 210 LYS A O 1
#

Organism: Galemys pyrenaicus (NCBI:txid202257)

Secondary structure (DSSP, 8-state):
-----------EEE---SS---TT-PPPPS-SEEE-----SSPPPPPPP-TTSEEPTTS-EE-GGGTTSSS--STTT-TTSTT-S--TTT-S-S---PPTTHHHHTEEEETTTTEEEEE-S-SS--TT--EEEEETTTTEEEEEPTT-------------------------------------------------------PPP-----